Protein AF-A0A8E2ILP9-F1 (afdb_monomer)

Organism: NCBI:txid1487726

Secondary structure (DSSP, 8-state):
--------PPPGGGGS--TTT-PPTTSPPGGGGSS-TTTHHHHHHHHHHHSPPPP-PPPPPPEEEEETTT--EEEE-TT----TT-TT-B-SSTTT-TT--SSEEEEE-TTTSSEEEEEEEPPTTSPPHHHHHHHHHTTPPP-SSS---HHHHHHHHHTTS---TTEE----HHHHHHHHHTT-SEEE-TTS-EEEPPPGGGTT------SSPPPPPPPPS-EEEETTTTEEEE-EE-HHHHHHHHHHHHHHHHHHHHHHHHHHHT-GGGS-HHHHHHHHHHHHHHHHHHHHHHHHH-TTTTTTSPPSPGGGS--PPPP---

Sequence (322 aa):
MGDAMTTVEPHPALSYPCPFCGAEPSQPCRAHRGRGRELDWPHSRRIQVASPPTPPGPSKPPIRALCCECGNLRTVSANHFFRHDDKNRAQGGFAEDTRGWRSTGTLLCRNCGRPARHALLQAAGDRDYEEAYQQYALGSDWPYKWAPDRDRLRQLYFKQFPRNPNLTHWYLQSEAVKARAAGRPTMVAICGDSMATPPDHLDGKARSAEAGLVKPKTMRENEYEDAATGLSWVDMDCVNCLKVVNERRLQRARDDLDALIRWYSVRVELLAAVEVDELRNFLAKASDRTWRRWQKGHPQQALREISPPASLRRVRRPAVGH

Solvent-accessible surface area (backbone atoms only — not comparable to full-atom values): 19745 Å² total; per-residue (Å²): 141,85,83,83,87,77,86,69,76,78,59,75,52,33,74,44,65,37,95,86,81,67,29,47,53,74,45,73,58,81,69,80,78,67,78,66,82,81,64,48,60,73,56,54,46,50,47,55,71,68,39,75,79,74,71,83,65,82,75,67,70,64,30,39,32,34,30,74,84,79,64,52,74,46,76,46,60,56,83,66,74,68,57,91,86,41,90,52,47,26,56,59,32,66,88,80,24,72,83,34,55,44,37,20,16,74,40,76,34,83,88,76,73,40,77,37,51,24,34,50,44,74,64,94,85,62,79,49,68,27,58,48,52,52,41,30,25,36,40,43,77,65,95,58,96,77,72,73,68,50,68,64,45,29,55,46,56,56,73,74,49,92,72,70,86,58,46,48,73,43,64,56,67,72,56,44,54,50,28,54,77,68,70,37,70,53,40,68,28,52,28,56,49,81,40,72,49,72,60,79,85,68,67,80,68,68,78,68,87,62,90,69,74,75,74,77,63,83,62,55,90,59,71,43,73,39,87,91,76,77,45,75,37,56,50,33,56,30,64,50,26,48,49,39,52,34,52,51,51,53,48,49,56,49,52,56,48,50,52,51,51,54,55,45,72,78,42,59,86,75,51,52,75,68,56,48,52,51,51,52,53,51,50,38,54,50,49,52,56,48,49,56,55,48,36,74,76,33,62,80,58,49,78,77,53,83,72,79,68,72,87,61,75,74,79,76,78,76,79,83,78,131

Structure (mmCIF, N/CA/C/O backbone):
data_AF-A0A8E2ILP9-F1
#
_entry.id   AF-A0A8E2ILP9-F1
#
loop_
_atom_site.group_PDB
_atom_site.id
_atom_site.type_symbol
_atom_site.label_atom_id
_atom_site.label_alt_id
_atom_site.label_comp_id
_atom_site.label_asym_id
_atom_site.label_entity_id
_atom_site.label_seq_id
_atom_site.pdbx_PDB_ins_code
_atom_site.Cartn_x
_atom_site.Cartn_y
_atom_site.Cartn_z
_atom_site.occupancy
_atom_site.B_iso_or_equiv
_atom_site.auth_seq_id
_atom_site.auth_comp_id
_atom_site.auth_asym_id
_atom_site.auth_atom_id
_atom_site.pdbx_PDB_model_num
ATOM 1 N N . MET A 1 1 ? -21.100 -39.500 -38.304 1.00 37.69 1 MET A N 1
ATOM 2 C CA . MET A 1 1 ? -21.175 -40.641 -37.371 1.00 37.69 1 MET A CA 1
ATOM 3 C C . MET A 1 1 ? -20.052 -40.446 -36.380 1.00 37.69 1 MET A C 1
ATOM 5 O O . MET A 1 1 ? -18.903 -40.437 -36.793 1.00 37.69 1 MET A O 1
ATOM 9 N N . GLY A 1 2 ? -20.406 -40.066 -35.156 1.00 39.84 2 GLY A N 1
ATOM 10 C CA . GLY A 1 2 ? -19.452 -39.731 -34.108 1.00 39.84 2 GLY A CA 1
ATOM 11 C C . GLY A 1 2 ? -19.335 -40.883 -33.127 1.00 39.84 2 GLY A C 1
ATOM 12 O O . GLY A 1 2 ? -20.359 -41.393 -32.690 1.00 39.84 2 GLY A O 1
ATOM 13 N N . ASP A 1 3 ? -18.102 -41.220 -32.768 1.00 37.78 3 ASP A N 1
ATOM 14 C CA . ASP A 1 3 ? -17.787 -42.074 -31.631 1.00 37.78 3 ASP A CA 1
ATOM 15 C C . ASP A 1 3 ? -16.972 -41.251 -30.633 1.00 37.78 3 ASP A C 1
ATOM 17 O O . ASP A 1 3 ? -15.782 -41.000 -30.813 1.00 37.78 3 ASP A O 1
ATOM 21 N N . ALA A 1 4 ? -17.644 -40.794 -29.577 1.00 37.19 4 ALA A N 1
ATOM 22 C CA . ALA A 1 4 ? -16.998 -40.298 -28.373 1.00 37.19 4 ALA A CA 1
ATOM 23 C C . ALA A 1 4 ? -16.892 -41.469 -27.388 1.00 37.19 4 ALA A C 1
ATOM 25 O O . ALA A 1 4 ? -17.824 -41.760 -26.640 1.00 37.19 4 ALA A O 1
ATOM 26 N N . MET A 1 5 ? -15.748 -42.154 -27.398 1.00 35.75 5 MET A N 1
ATOM 27 C CA . MET A 1 5 ? -15.349 -43.045 -26.312 1.00 35.75 5 MET A CA 1
ATOM 28 C C . MET A 1 5 ? -15.050 -42.205 -25.066 1.00 35.75 5 MET A C 1
ATOM 30 O O . MET A 1 5 ? -14.005 -41.567 -24.971 1.00 35.75 5 MET A O 1
ATOM 34 N N . THR A 1 6 ? -15.946 -42.233 -24.083 1.00 37.91 6 THR A N 1
ATOM 35 C CA . THR A 1 6 ? -15.613 -41.883 -22.698 1.00 37.91 6 THR A CA 1
ATOM 36 C C . THR A 1 6 ? -15.694 -43.144 -21.848 1.00 37.91 6 THR A C 1
ATOM 38 O O . THR A 1 6 ? -16.703 -43.400 -21.194 1.00 37.91 6 THR A O 1
ATOM 41 N N . THR A 1 7 ? -14.642 -43.958 -21.846 1.00 41.72 7 THR A N 1
ATOM 42 C CA . THR A 1 7 ? -14.436 -44.951 -20.786 1.00 41.72 7 THR A CA 1
ATOM 43 C C . THR A 1 7 ? -13.859 -44.228 -19.577 1.00 41.72 7 THR A C 1
ATOM 45 O O . THR A 1 7 ? -12.652 -44.210 -19.353 1.00 41.72 7 THR A O 1
ATOM 48 N N . VAL A 1 8 ? -14.734 -43.564 -18.822 1.00 53.69 8 VAL A N 1
ATOM 49 C CA . VAL A 1 8 ? -14.411 -43.149 -17.458 1.00 53.69 8 VAL A CA 1
ATOM 50 C C . VAL A 1 8 ? -14.428 -44.428 -16.636 1.00 53.69 8 VAL A C 1
ATOM 52 O O . VAL A 1 8 ? -15.479 -45.060 -16.521 1.00 53.69 8 VAL A O 1
ATOM 55 N N . GLU A 1 9 ? -13.269 -44.844 -16.129 1.00 52.84 9 GLU A N 1
ATOM 56 C CA . GLU A 1 9 ? -13.198 -45.952 -15.179 1.00 52.84 9 GLU A CA 1
ATOM 57 C C . GLU A 1 9 ? -14.263 -45.748 -14.090 1.00 52.84 9 GLU A C 1
ATOM 59 O O . GLU A 1 9 ? -14.386 -44.640 -13.547 1.00 52.84 9 GLU A O 1
ATOM 64 N N . PRO A 1 10 ? -15.089 -46.768 -13.795 1.00 59.62 10 PRO A N 1
ATOM 65 C CA . PRO A 1 10 ? -16.138 -46.629 -12.803 1.00 59.62 10 PRO A CA 1
ATOM 66 C C . PRO A 1 10 ? -15.502 -46.253 -11.466 1.00 59.62 10 PRO A C 1
ATOM 68 O O . PRO A 1 10 ? -14.615 -46.940 -10.964 1.00 59.62 10 PRO A O 1
ATOM 71 N N . HIS A 1 11 ? -15.953 -45.132 -10.901 1.00 57.28 11 HIS A N 1
ATOM 72 C CA . HIS A 1 11 ? -15.428 -44.606 -9.646 1.00 57.28 11 HIS A CA 1
ATOM 73 C C . HIS A 1 11 ? -15.445 -45.715 -8.570 1.00 57.28 11 HIS A C 1
ATOM 75 O O . HIS A 1 11 ? -16.493 -46.345 -8.413 1.00 57.28 11 HIS A O 1
ATOM 81 N N . PRO A 1 12 ? -14.374 -45.932 -7.777 1.00 62.34 12 PRO A N 1
ATOM 82 C CA . PRO A 1 12 ? -14.259 -47.056 -6.828 1.00 62.34 12 PRO A CA 1
ATOM 83 C C . PRO A 1 12 ? -15.438 -47.189 -5.854 1.00 62.34 12 PRO A C 1
ATOM 85 O O . PRO A 1 12 ? -15.791 -48.272 -5.394 1.00 62.34 12 PRO A O 1
ATOM 88 N N . ALA A 1 13 ? -16.101 -46.069 -5.566 1.00 56.50 13 ALA A N 1
ATOM 89 C CA . ALA A 1 13 ? -17.321 -46.036 -4.769 1.00 56.50 13 ALA A CA 1
ATOM 90 C C . ALA A 1 13 ? -18.478 -46.867 -5.357 1.00 56.50 13 ALA A C 1
ATOM 92 O O . ALA A 1 13 ? -19.359 -47.259 -4.597 1.00 56.50 13 ALA A O 1
ATOM 93 N N . LEU A 1 14 ? -18.508 -47.159 -6.661 1.00 66.00 14 LEU A N 1
ATOM 94 C CA . LEU A 1 14 ? -19.517 -48.005 -7.308 1.00 66.00 14 LEU A CA 1
ATOM 95 C C . LEU A 1 14 ? -19.323 -49.502 -7.026 1.00 66.00 14 LEU A C 1
ATOM 97 O O . LEU A 1 14 ? -20.236 -50.268 -7.295 1.00 66.00 14 LEU A O 1
ATOM 101 N N . SER A 1 15 ? -18.216 -49.925 -6.417 1.00 70.12 15 SER A N 1
ATOM 102 C CA . SER A 1 15 ? -17.918 -51.344 -6.163 1.00 70.12 15 SER A CA 1
ATOM 103 C C . SER A 1 15 ? -18.660 -51.965 -4.965 1.00 70.12 15 SER A C 1
ATOM 105 O O . SER A 1 15 ? -18.520 -53.158 -4.720 1.00 70.12 15 SER A O 1
ATOM 107 N N . TYR A 1 16 ? -19.458 -51.189 -4.222 1.00 68.06 16 TYR A N 1
ATOM 108 C CA . TYR A 1 16 ? -20.169 -51.630 -3.007 1.00 68.06 16 TYR A CA 1
ATOM 109 C C . TYR A 1 16 ? -21.681 -51.344 -3.094 1.00 68.06 16 TYR A C 1
ATOM 111 O O . TYR A 1 16 ? -22.073 -50.462 -3.847 1.00 68.06 16 TYR A O 1
ATOM 119 N N . PRO A 1 17 ? -22.570 -52.018 -2.350 1.00 73.75 17 PRO A N 1
ATOM 120 C CA . PRO A 1 17 ? -23.979 -51.619 -2.274 1.00 73.75 17 PRO A CA 1
ATOM 121 C C . PRO A 1 17 ? -24.160 -50.285 -1.518 1.00 73.75 17 PRO A C 1
ATOM 123 O O . PRO A 1 17 ? -23.345 -49.901 -0.677 1.00 73.75 17 PRO A O 1
ATOM 126 N N . CYS A 1 18 ? -25.215 -49.518 -1.822 1.00 71.00 18 CYS A N 1
ATOM 127 C CA . CYS A 1 18 ? -25.547 -48.283 -1.103 1.00 71.00 18 CYS A CA 1
ATOM 128 C C . CYS A 1 18 ? -26.361 -48.619 0.150 1.00 71.00 18 CYS A C 1
ATOM 130 O O . CYS A 1 18 ? -27.509 -49.034 0.002 1.00 71.00 18 CYS A O 1
ATOM 132 N N . PRO A 1 19 ? -25.861 -48.347 1.367 1.00 67.19 19 PRO A N 1
ATOM 133 C CA . PRO A 1 19 ? -26.621 -48.629 2.584 1.00 67.19 19 PRO A CA 1
ATOM 134 C C . PRO A 1 19 ? -27.836 -47.702 2.769 1.00 67.19 19 PRO A C 1
ATOM 136 O O . PRO A 1 19 ? -28.659 -47.954 3.639 1.00 67.19 19 PRO A O 1
ATOM 139 N N . PHE A 1 20 ? -27.955 -46.630 1.972 1.00 68.81 20 PHE A N 1
ATOM 140 C CA . PHE A 1 20 ? -29.022 -45.632 2.108 1.00 68.81 20 PHE A CA 1
ATOM 141 C C . PHE A 1 20 ? -30.165 -45.812 1.107 1.00 68.81 20 PHE A C 1
ATOM 143 O O . PHE A 1 20 ? -31.324 -45.698 1.485 1.00 68.81 20 PHE A O 1
ATOM 150 N N . CYS A 1 21 ? -29.863 -46.082 -0.166 1.00 71.81 21 CYS A N 1
ATOM 151 C CA . CYS A 1 21 ? -30.890 -46.238 -1.205 1.00 71.81 21 CYS A CA 1
ATOM 152 C C . CYS A 1 21 ? -31.012 -47.665 -1.757 1.00 71.81 21 CYS A C 1
ATOM 154 O O . CYS A 1 21 ? -31.816 -47.890 -2.659 1.00 71.81 21 CYS A O 1
ATOM 156 N N . GLY A 1 22 ? -30.193 -48.607 -1.274 1.00 72.06 22 GLY A N 1
ATOM 157 C CA . GLY A 1 22 ? -30.194 -49.994 -1.741 1.00 72.06 22 GLY A CA 1
ATOM 158 C C . GLY A 1 22 ? -29.658 -50.197 -3.162 1.00 72.06 22 GLY A C 1
ATOM 159 O O . GLY A 1 22 ? -29.866 -51.258 -3.732 1.00 72.06 22 GLY A O 1
ATOM 160 N N . ALA A 1 23 ? -28.998 -49.201 -3.770 1.00 79.19 23 ALA A N 1
ATOM 161 C CA . ALA A 1 23 ? -28.388 -49.370 -5.091 1.00 79.19 23 ALA A CA 1
ATOM 162 C C . ALA A 1 23 ? -27.249 -50.401 -5.043 1.00 79.19 23 ALA A C 1
ATOM 164 O O . ALA A 1 23 ? -26.317 -50.247 -4.248 1.00 79.19 23 ALA A O 1
ATOM 165 N N . GLU A 1 24 ? -27.320 -51.404 -5.914 1.00 78.12 24 GLU A N 1
ATOM 166 C CA . GLU A 1 24 ? -26.333 -52.481 -6.027 1.00 78.12 24 GLU A CA 1
ATOM 167 C C . GLU A 1 24 ? -24.959 -51.973 -6.508 1.00 78.12 24 GLU A C 1
ATOM 169 O O . GLU A 1 24 ? -24.860 -50.871 -7.068 1.00 78.12 24 GLU A O 1
ATOM 174 N N . PRO A 1 25 ? -23.875 -52.753 -6.324 1.00 77.62 25 PRO A N 1
ATOM 175 C CA . PRO A 1 25 ? -22.606 -52.489 -6.990 1.00 77.62 25 PRO A CA 1
ATOM 176 C C . PRO A 1 25 ? -22.818 -52.252 -8.491 1.00 77.62 25 PRO A C 1
ATOM 178 O O . PRO A 1 25 ? -23.661 -52.891 -9.114 1.00 77.62 25 PRO A O 1
ATOM 181 N N . SER A 1 26 ? -22.066 -51.320 -9.075 1.00 74.81 26 SER A N 1
ATOM 182 C CA . SER A 1 26 ? -22.179 -50.798 -10.448 1.00 74.81 26 SER A CA 1
ATOM 183 C C . SER A 1 26 ? -23.442 -49.991 -10.783 1.00 74.81 26 SER A C 1
ATOM 185 O O . SER A 1 26 ? -23.465 -49.325 -11.819 1.00 74.81 26 SER A O 1
ATOM 187 N N . GLN A 1 27 ? -24.457 -49.945 -9.909 1.00 71.56 27 GLN A N 1
ATOM 188 C CA . GLN A 1 27 ? -25.616 -49.079 -10.126 1.00 71.56 27 GLN A CA 1
ATOM 189 C C . GLN A 1 27 ? -25.350 -47.648 -9.635 1.00 71.56 27 GLN A C 1
ATOM 191 O O . GLN A 1 27 ? -24.905 -47.448 -8.498 1.00 71.56 27 GLN A O 1
ATOM 196 N N . PRO A 1 28 ? -25.656 -46.619 -10.449 1.00 65.12 28 PRO A N 1
ATOM 197 C CA . PRO A 1 28 ? -25.628 -45.247 -9.975 1.00 65.12 28 PRO A CA 1
ATOM 198 C C . PRO A 1 28 ? -26.681 -45.067 -8.881 1.00 65.12 28 PRO A C 1
ATOM 200 O O . PRO A 1 28 ? -27.798 -45.584 -8.964 1.00 65.12 28 PRO A O 1
ATOM 203 N N . CYS A 1 29 ? -26.332 -44.305 -7.847 1.00 66.88 29 CYS A N 1
ATOM 204 C CA . CYS A 1 29 ? -27.267 -44.011 -6.774 1.00 66.88 29 CYS A CA 1
ATOM 205 C C . CYS A 1 29 ? -28.520 -43.315 -7.334 1.00 66.88 29 CYS A C 1
ATOM 207 O O . CYS A 1 29 ? -28.411 -42.306 -8.037 1.00 66.88 29 CYS A O 1
ATOM 209 N N . ARG A 1 30 ? -29.714 -43.811 -6.980 1.00 62.34 30 ARG A N 1
ATOM 210 C CA . ARG A 1 30 ? -30.998 -43.245 -7.438 1.00 62.34 30 ARG A CA 1
ATOM 211 C C . ARG A 1 30 ? -31.203 -41.782 -7.013 1.00 62.34 30 ARG A C 1
ATOM 213 O O . ARG A 1 30 ? -31.983 -41.080 -7.645 1.00 62.34 30 ARG A O 1
ATOM 220 N N . ALA A 1 31 ? -30.470 -41.302 -6.005 1.00 58.47 31 ALA A N 1
ATOM 221 C CA . ALA A 1 31 ? -30.502 -39.909 -5.553 1.00 58.47 31 ALA A CA 1
ATOM 222 C C . ALA A 1 31 ? -29.660 -38.940 -6.413 1.00 58.47 31 ALA A C 1
ATOM 224 O O . ALA A 1 31 ? -29.824 -37.730 -6.300 1.00 58.47 31 ALA A O 1
ATOM 225 N N . HIS A 1 32 ? -28.795 -39.434 -7.310 1.00 52.38 32 HIS A N 1
ATOM 226 C CA . HIS A 1 32 ? -27.910 -38.582 -8.124 1.00 52.38 32 HIS A CA 1
ATOM 227 C C . HIS A 1 32 ? -28.676 -37.740 -9.170 1.00 52.38 32 HIS A C 1
ATOM 229 O O . HIS A 1 32 ? -28.130 -36.808 -9.760 1.00 52.38 32 HIS A O 1
ATOM 235 N N . ARG A 1 33 ? -29.952 -38.051 -9.436 1.00 50.84 33 ARG A N 1
ATOM 236 C CA . ARG A 1 33 ? -30.789 -37.321 -10.402 1.00 50.84 33 ARG A CA 1
ATOM 237 C C . ARG A 1 33 ? -32.084 -36.818 -9.770 1.00 50.84 33 ARG A C 1
ATOM 239 O O . ARG A 1 33 ? -33.170 -37.121 -10.247 1.00 50.84 33 ARG A O 1
ATOM 246 N N . GLY A 1 34 ? -31.977 -36.019 -8.712 1.00 51.50 34 GLY A N 1
ATOM 247 C CA . GLY A 1 34 ? -33.099 -35.179 -8.305 1.00 51.50 34 GLY A CA 1
ATOM 248 C C . GLY A 1 34 ? -33.078 -34.730 -6.852 1.00 51.50 34 GLY A C 1
ATOM 249 O O . GLY A 1 34 ? -33.303 -35.536 -5.961 1.00 51.50 34 GLY A O 1
ATOM 250 N N . ARG A 1 35 ? -33.000 -33.402 -6.685 1.00 48.31 35 ARG A N 1
ATOM 251 C CA . ARG A 1 35 ? -33.363 -32.596 -5.501 1.00 48.31 35 ARG A CA 1
ATOM 252 C C . ARG A 1 35 ? -32.291 -32.452 -4.401 1.00 48.31 35 ARG A C 1
ATOM 254 O O . ARG A 1 35 ? -32.210 -33.252 -3.487 1.00 48.31 35 ARG A O 1
ATOM 261 N N . GLY A 1 36 ? -31.596 -31.308 -4.434 1.00 51.12 36 GLY A N 1
ATOM 262 C CA . GLY A 1 36 ? -31.076 -30.605 -3.249 1.00 51.12 36 GLY A CA 1
ATOM 263 C C . GLY A 1 36 ? -29.742 -31.087 -2.657 1.00 51.12 36 GLY A C 1
ATOM 264 O O . GLY A 1 36 ? -29.526 -32.274 -2.447 1.00 51.12 36 GLY A O 1
ATOM 265 N N . ARG A 1 37 ? -28.876 -30.126 -2.282 1.00 51.75 37 ARG A N 1
ATOM 266 C CA . ARG A 1 37 ? -27.580 -30.345 -1.591 1.00 51.75 37 ARG A CA 1
ATOM 267 C C . ARG A 1 37 ? -27.687 -31.144 -0.281 1.00 51.75 37 ARG A C 1
ATOM 269 O O . ARG A 1 37 ? -26.679 -31.643 0.209 1.00 51.75 37 ARG A O 1
ATOM 276 N N . GLU A 1 38 ? -28.879 -31.257 0.295 1.00 50.72 38 GLU A N 1
ATOM 277 C CA . GLU A 1 38 ? -29.128 -31.955 1.563 1.00 50.72 38 GLU A CA 1
ATOM 278 C C . GLU A 1 38 ? -29.097 -33.488 1.426 1.00 50.72 38 GLU A C 1
ATOM 280 O O . GLU A 1 38 ? -28.778 -34.178 2.393 1.00 50.72 38 GLU A O 1
ATOM 285 N N . LEU A 1 39 ? -29.326 -34.036 0.224 1.00 50.56 39 LEU A N 1
ATOM 286 C CA . LEU A 1 39 ? -29.262 -35.481 -0.044 1.00 50.56 39 LEU A CA 1
ATOM 287 C C . LEU A 1 39 ? -27.892 -35.951 -0.571 1.00 50.56 39 LEU A C 1
ATOM 289 O O . LEU A 1 39 ? -27.652 -37.156 -0.640 1.00 50.56 39 LEU A O 1
ATOM 293 N N . ASP A 1 40 ? -26.962 -35.042 -0.883 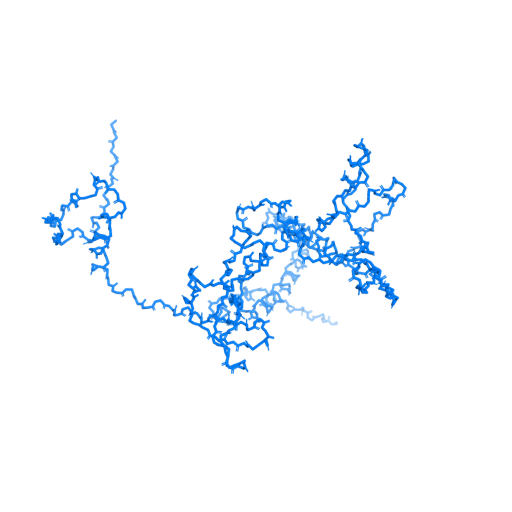1.00 54.88 40 ASP A N 1
ATOM 294 C CA . ASP A 1 40 ? -25.598 -35.387 -1.327 1.00 54.88 40 ASP A CA 1
ATOM 295 C C . ASP A 1 40 ? -24.701 -35.864 -0.170 1.00 54.88 40 ASP A C 1
ATOM 297 O O . ASP A 1 40 ? -23.777 -36.662 -0.360 1.00 54.88 40 ASP A O 1
ATOM 301 N N . TRP A 1 41 ? -24.978 -35.418 1.057 1.00 54.22 41 TRP A N 1
ATOM 302 C CA . TRP A 1 41 ? -24.127 -35.652 2.230 1.00 54.22 41 TRP A CA 1
ATOM 303 C C . TRP A 1 41 ? -23.984 -37.138 2.625 1.00 54.22 41 TRP A C 1
ATOM 305 O O . TRP A 1 41 ? -22.855 -37.588 2.855 1.00 54.22 41 TRP A O 1
ATOM 315 N N . PRO A 1 42 ? -25.063 -37.948 2.645 1.00 52.91 42 PRO A N 1
ATOM 316 C CA . PRO A 1 42 ? -24.968 -39.390 2.895 1.00 52.91 42 PRO A CA 1
ATOM 317 C C . PRO A 1 42 ? -24.235 -40.156 1.779 1.00 52.91 42 PRO A C 1
ATOM 319 O O . PRO A 1 42 ? -23.579 -41.163 2.043 1.00 52.91 42 PRO A O 1
ATOM 322 N N . HIS A 1 43 ? -24.291 -39.667 0.536 1.00 55.78 43 HIS A N 1
ATOM 323 C CA . HIS A 1 43 ? -23.694 -40.324 -0.634 1.00 55.78 43 HIS A CA 1
ATOM 324 C C . HIS A 1 43 ? -22.206 -39.998 -0.805 1.00 55.78 43 HIS A C 1
ATOM 326 O O . HIS A 1 43 ? -21.413 -40.875 -1.150 1.00 55.78 43 HIS A O 1
ATOM 332 N N . SER A 1 44 ? -21.806 -38.781 -0.438 1.00 56.88 44 SER A N 1
ATOM 333 C CA . SER A 1 44 ? -20.405 -38.350 -0.340 1.00 56.88 44 SER A CA 1
ATOM 334 C C . SER A 1 44 ? -19.607 -39.210 0.653 1.00 56.88 44 SER A C 1
ATOM 336 O O . SER A 1 44 ? -18.420 -39.470 0.455 1.00 56.88 44 SER A O 1
ATOM 338 N N . ARG A 1 45 ? -20.264 -39.736 1.700 1.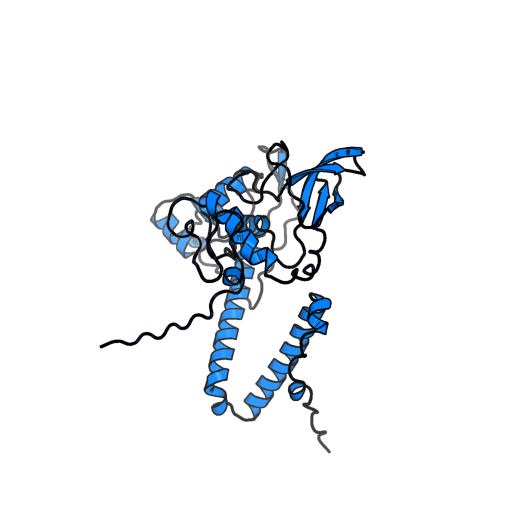00 56.78 45 ARG A N 1
ATOM 339 C CA . ARG A 1 45 ? -19.634 -40.650 2.669 1.00 56.78 45 ARG A CA 1
ATOM 340 C C . ARG A 1 45 ? -19.250 -42.006 2.078 1.00 56.78 45 ARG A C 1
ATO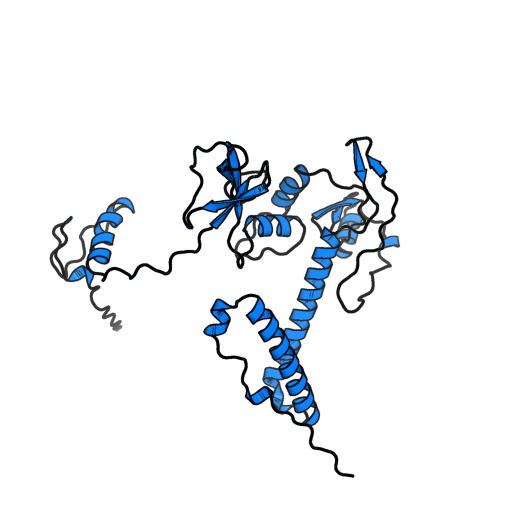M 342 O O . ARG A 1 45 ? -18.249 -42.566 2.507 1.00 56.78 45 ARG A O 1
ATOM 349 N N . ARG A 1 46 ? -19.966 -42.523 1.071 1.00 59.69 46 ARG A N 1
ATOM 350 C CA . ARG A 1 46 ? -19.596 -43.783 0.392 1.00 59.69 46 ARG A CA 1
ATOM 351 C C . ARG A 1 46 ? -18.265 -43.651 -0.359 1.00 59.69 46 ARG A C 1
ATOM 353 O O . ARG A 1 46 ? -17.494 -44.602 -0.411 1.00 59.69 46 ARG A O 1
ATOM 360 N N . ILE A 1 47 ? -17.966 -42.452 -0.862 1.00 57.44 47 ILE A N 1
ATOM 361 C CA . ILE A 1 47 ? -16.668 -42.107 -1.458 1.00 57.44 47 ILE A CA 1
ATOM 362 C C . ILE A 1 47 ? -15.576 -42.014 -0.379 1.00 57.44 47 ILE A C 1
ATOM 364 O O . ILE A 1 47 ? -14.479 -42.529 -0.579 1.00 57.44 47 ILE A O 1
ATOM 368 N N . GLN A 1 48 ? -15.879 -41.426 0.784 1.00 59.31 48 GLN A N 1
ATOM 369 C CA . GLN A 1 48 ? -14.922 -41.323 1.895 1.00 59.31 48 GLN A CA 1
ATOM 370 C C . GLN A 1 48 ? -14.580 -42.671 2.545 1.00 59.31 48 GLN A C 1
ATOM 372 O O . GLN A 1 48 ? -13.434 -42.859 2.928 1.00 59.31 48 GLN A O 1
ATOM 377 N N . VAL A 1 49 ? -15.530 -43.608 2.651 1.00 58.47 49 VAL A N 1
ATOM 378 C CA . VAL A 1 49 ? -15.289 -44.949 3.224 1.00 58.47 49 VAL A CA 1
ATOM 379 C C . VAL A 1 49 ? -14.434 -45.823 2.299 1.00 58.47 49 VAL A C 1
ATOM 381 O O . VAL A 1 49 ? -13.626 -46.608 2.782 1.00 58.47 49 VAL A O 1
ATOM 384 N N . ALA A 1 50 ? -14.582 -45.678 0.978 1.00 57.00 50 ALA A N 1
ATOM 385 C CA . ALA A 1 50 ? -13.759 -46.392 -0.004 1.00 57.00 50 ALA A CA 1
ATOM 386 C C . ALA A 1 50 ? -12.383 -45.739 -0.237 1.00 57.00 50 ALA A C 1
ATOM 388 O O . ALA A 1 50 ? -11.517 -46.335 -0.875 1.00 57.00 50 ALA A O 1
ATOM 389 N N . SER A 1 51 ? -12.177 -44.516 0.256 1.00 54.50 51 SER A N 1
ATOM 390 C CA . SER A 1 51 ? -10.876 -43.854 0.204 1.00 54.50 51 SER A CA 1
ATOM 391 C C . SER A 1 51 ? -10.041 -44.311 1.404 1.00 54.50 51 SER A C 1
ATOM 393 O O . SER A 1 51 ? -10.549 -44.270 2.527 1.00 54.50 51 SER A O 1
ATOM 395 N N . PRO A 1 52 ? -8.771 -44.727 1.228 1.00 54.84 52 PRO A N 1
ATOM 396 C CA . PRO A 1 52 ? -7.888 -44.938 2.371 1.00 54.84 52 PRO A CA 1
ATOM 397 C C . PRO A 1 52 ? -7.865 -43.655 3.215 1.00 54.84 52 PRO A C 1
ATOM 399 O O . PRO A 1 52 ? -7.918 -42.565 2.632 1.00 54.84 52 PRO A O 1
ATOM 402 N N . PRO A 1 53 ? -7.819 -43.747 4.559 1.00 61.66 53 PRO A N 1
ATOM 403 C CA . PRO A 1 53 ? -7.795 -42.565 5.406 1.00 61.66 53 PRO A CA 1
ATOM 404 C C . PRO A 1 53 ? -6.652 -41.679 4.933 1.00 61.66 53 PRO A C 1
ATOM 406 O O . PRO A 1 53 ? -5.491 -42.094 4.958 1.00 61.66 53 PRO A O 1
ATOM 409 N N . THR A 1 54 ? -6.988 -40.482 4.449 1.00 55.78 54 THR A N 1
ATOM 410 C CA . THR A 1 54 ? -5.976 -39.505 4.073 1.00 55.78 54 THR A CA 1
ATOM 411 C C . THR A 1 54 ? -5.072 -39.356 5.291 1.00 55.78 54 THR A C 1
ATOM 413 O O . THR A 1 54 ? -5.597 -39.056 6.373 1.00 55.78 54 THR A O 1
ATOM 416 N N . PRO A 1 55 ? -3.753 -39.608 5.176 1.00 56.72 55 PRO A N 1
ATOM 417 C CA . PRO A 1 55 ? -2.854 -39.375 6.293 1.00 56.72 55 PRO A CA 1
ATOM 418 C C . PRO A 1 55 ? -3.115 -37.952 6.786 1.00 56.72 55 PRO A C 1
ATOM 420 O O . PRO A 1 55 ? -3.346 -37.073 5.943 1.00 56.72 55 PRO A O 1
ATOM 423 N N . PRO A 1 56 ? -3.167 -37.718 8.111 1.00 57.09 56 PRO A N 1
ATOM 424 C CA . PRO A 1 56 ? -3.443 -36.394 8.635 1.00 57.09 56 PRO A CA 1
ATOM 425 C C . PRO A 1 56 ? -2.489 -35.434 7.939 1.00 57.09 56 PRO A C 1
ATOM 427 O O . PRO A 1 56 ? -1.268 -35.567 8.047 1.00 57.09 56 PRO A O 1
ATOM 430 N N . GLY A 1 57 ? -3.059 -34.528 7.139 1.00 58.78 57 GLY A N 1
ATOM 431 C CA . GLY A 1 57 ? -2.275 -33.506 6.469 1.00 58.78 57 GLY A CA 1
ATOM 432 C C . GLY A 1 57 ? -1.433 -32.778 7.518 1.00 58.78 57 GLY A C 1
ATOM 433 O O . GLY A 1 57 ? -1.826 -32.754 8.691 1.00 58.78 57 GLY A O 1
ATOM 434 N N . PRO A 1 58 ? -0.279 -32.205 7.136 1.00 63.09 58 PRO A N 1
ATOM 435 C CA . PRO A 1 58 ? 0.566 -31.483 8.079 1.00 63.09 58 PRO A CA 1
ATOM 436 C C . PRO A 1 58 ? -0.307 -30.527 8.895 1.00 63.09 58 PRO A C 1
ATOM 438 O O . PRO A 1 58 ? -1.073 -29.741 8.327 1.00 63.09 58 PRO A O 1
ATOM 441 N N . SER A 1 59 ? -0.265 -30.664 10.224 1.00 66.94 59 SER A N 1
ATOM 442 C CA . SER A 1 59 ? -1.095 -29.856 11.109 1.00 66.94 59 SER A CA 1
ATOM 443 C C . SER A 1 59 ? -0.814 -28.388 10.810 1.00 66.94 59 SER A C 1
ATOM 445 O O . SER A 1 59 ? 0.336 -27.944 10.802 1.00 66.94 59 SER A O 1
ATOM 447 N N . LYS A 1 60 ? -1.869 -27.632 10.486 1.00 73.06 60 LYS A N 1
ATOM 448 C CA . LYS A 1 60 ? -1.721 -26.199 10.231 1.00 73.06 60 LYS A CA 1
ATOM 449 C C . LYS A 1 60 ? -1.058 -25.559 11.458 1.00 73.06 60 LYS A C 1
ATOM 451 O O . LYS A 1 60 ? -1.431 -25.908 12.585 1.00 73.06 60 LYS A O 1
ATOM 456 N N . PRO A 1 61 ? -0.090 -24.647 11.268 1.00 79.06 61 PRO A N 1
ATOM 457 C CA . PRO A 1 61 ? 0.571 -24.001 12.388 1.00 79.06 61 PRO A CA 1
ATOM 458 C C . PRO A 1 61 ? -0.463 -23.236 13.225 1.00 79.06 61 PRO A C 1
ATOM 460 O O . PRO A 1 61 ? -1.411 -22.670 12.671 1.00 79.06 61 PRO A O 1
ATOM 463 N N . PRO A 1 62 ? -0.317 -23.230 14.557 1.00 84.81 62 PRO A N 1
ATOM 464 C CA . PRO A 1 62 ? -1.260 -22.547 15.423 1.00 84.81 62 PRO A CA 1
ATOM 465 C C . PRO A 1 62 ? -1.184 -21.030 15.179 1.00 84.81 62 PRO A C 1
ATOM 467 O O . PRO A 1 62 ? -0.108 -20.481 14.931 1.00 84.81 62 PRO A O 1
ATOM 470 N N . ILE A 1 63 ? -2.330 -20.349 15.224 1.00 87.31 63 ILE A N 1
ATOM 471 C CA . ILE A 1 63 ? -2.410 -18.911 14.932 1.00 87.31 63 ILE A CA 1
ATOM 472 C C . ILE A 1 63 ? -2.184 -18.088 16.200 1.00 87.31 63 ILE A C 1
ATOM 474 O O . ILE A 1 63 ? -2.433 -18.539 17.322 1.00 87.31 63 ILE A O 1
ATOM 478 N N . ARG A 1 64 ? -1.705 -16.858 16.030 1.00 90.25 64 ARG A N 1
ATOM 479 C CA . ARG A 1 64 ? -1.430 -15.943 17.141 1.00 90.25 64 ARG A CA 1
ATOM 480 C C . ARG A 1 64 ? -2.643 -15.053 17.395 1.00 90.25 64 ARG A C 1
ATOM 482 O O . ARG A 1 64 ? -3.346 -14.680 16.466 1.00 90.25 64 ARG A O 1
ATOM 489 N N . ALA A 1 65 ? -2.875 -14.693 18.649 1.00 91.62 65 ALA A N 1
ATOM 490 C CA . ALA A 1 65 ? -3.910 -13.758 19.061 1.00 91.62 65 ALA A CA 1
ATOM 491 C C . ALA A 1 65 ? -3.310 -12.715 20.008 1.00 91.62 65 ALA A C 1
ATOM 493 O O . ALA A 1 65 ? -2.621 -13.067 20.968 1.00 91.62 65 ALA A O 1
ATOM 494 N N . LEU A 1 66 ? -3.567 -11.440 19.736 1.00 93.19 66 LEU A N 1
ATOM 495 C CA . LEU A 1 66 ? -3.070 -10.306 20.510 1.00 93.19 66 LEU A CA 1
ATOM 496 C C . LEU A 1 66 ? -4.207 -9.708 21.335 1.00 93.19 66 LEU A C 1
ATOM 498 O O . LEU A 1 66 ? -5.222 -9.325 20.762 1.00 93.19 66 LEU A O 1
ATOM 502 N N . CYS A 1 67 ? -4.042 -9.601 22.653 1.00 94.19 67 CYS A N 1
ATOM 503 C CA . CYS A 1 67 ? -4.982 -8.875 23.506 1.00 94.19 67 CYS A CA 1
ATOM 504 C C . CYS A 1 67 ? -4.988 -7.387 23.126 1.00 94.19 67 CYS A C 1
ATOM 506 O O . CYS A 1 67 ? -3.947 -6.733 23.181 1.00 94.19 67 CYS A O 1
ATOM 508 N N . CYS A 1 68 ? -6.154 -6.846 22.778 1.00 91.88 68 CYS A N 1
ATOM 509 C CA . CYS A 1 68 ? -6.316 -5.449 22.372 1.00 91.88 68 CYS A CA 1
ATOM 510 C C . CYS A 1 68 ? -6.207 -4.463 23.543 1.00 91.88 68 CYS A C 1
ATOM 512 O O . CYS A 1 68 ? -6.088 -3.268 23.309 1.00 91.88 68 CYS A O 1
ATOM 514 N N . GLU A 1 69 ? -6.264 -4.947 24.784 1.00 93.75 69 GLU A N 1
ATOM 515 C CA . GLU A 1 69 ? -6.222 -4.095 25.975 1.00 93.75 69 GLU A CA 1
ATOM 516 C C . GLU A 1 69 ? -4.813 -3.988 26.567 1.00 93.75 69 GLU A C 1
ATOM 518 O O . GLU A 1 69 ? -4.375 -2.904 26.929 1.00 93.75 69 GLU A O 1
ATOM 523 N N . CYS A 1 70 ? -4.088 -5.107 26.666 1.00 94.56 70 CYS A N 1
ATOM 524 C CA . CYS A 1 70 ? -2.780 -5.147 27.331 1.00 94.56 70 CYS A CA 1
ATOM 525 C C . CYS A 1 70 ? -1.630 -5.595 26.419 1.00 94.56 70 CYS A C 1
ATOM 527 O O . CYS A 1 70 ? -0.524 -5.819 26.901 1.00 94.56 70 CYS A O 1
ATOM 529 N N . GLY A 1 71 ? -1.892 -5.854 25.134 1.00 94.00 71 GLY A N 1
ATOM 530 C CA . GLY A 1 71 ? -0.876 -6.307 24.179 1.00 94.00 71 GLY A CA 1
ATOM 531 C C . GLY A 1 71 ? -0.333 -7.720 24.422 1.00 94.00 71 GLY A C 1
ATOM 532 O O . GLY A 1 71 ? 0.576 -8.152 23.717 1.00 94.00 71 GLY A O 1
ATOM 533 N N . ASN A 1 72 ? -0.870 -8.474 25.390 1.00 95.62 72 ASN A N 1
ATOM 534 C CA . ASN A 1 72 ? -0.392 -9.826 25.659 1.00 95.62 72 ASN A CA 1
ATOM 535 C C . ASN A 1 72 ? -0.697 -10.744 24.473 1.00 95.62 72 ASN A C 1
ATOM 537 O O . ASN A 1 72 ? -1.841 -10.871 24.029 1.00 95.62 72 ASN A O 1
ATOM 541 N N . LEU A 1 73 ? 0.339 -11.418 23.998 1.00 94.06 73 LEU A N 1
ATOM 542 C CA . LEU A 1 73 ? 0.261 -12.338 22.883 1.00 94.06 73 LEU A CA 1
ATOM 543 C C . LEU A 1 73 ? 0.011 -13.761 23.388 1.00 94.06 73 LEU A C 1
ATOM 545 O O . LEU A 1 73 ? 0.644 -14.226 24.333 1.00 94.06 73 LEU A O 1
ATOM 549 N N . ARG A 1 74 ? -0.879 -14.486 22.718 1.00 92.19 74 ARG A N 1
ATOM 550 C CA . ARG A 1 74 ? -1.098 -15.915 22.944 1.00 92.19 74 ARG A CA 1
ATOM 551 C C . ARG A 1 74 ? -1.242 -16.663 21.629 1.00 92.19 74 ARG A C 1
ATOM 553 O O . ARG A 1 74 ? -1.411 -16.061 20.572 1.00 92.19 74 ARG A O 1
ATOM 560 N N . THR A 1 75 ? -1.239 -17.982 21.719 1.00 92.31 75 THR A N 1
ATOM 561 C CA . THR A 1 75 ? -1.479 -18.867 20.581 1.00 92.31 75 THR A CA 1
ATOM 562 C C . THR A 1 75 ? -2.826 -19.569 20.756 1.00 92.31 75 THR A C 1
ATOM 564 O O . THR A 1 75 ? -3.239 -19.873 21.882 1.00 92.31 75 THR A O 1
ATOM 567 N N . VAL A 1 76 ? -3.537 -19.788 19.654 1.00 90.56 76 VAL A N 1
ATOM 568 C CA . VAL A 1 76 ? -4.795 -20.546 19.594 1.00 90.56 76 VAL A CA 1
ATOM 569 C C . VAL A 1 76 ? -4.718 -21.595 18.480 1.00 90.56 76 VAL A C 1
ATOM 571 O O . VAL A 1 76 ? -3.760 -21.621 17.704 1.00 90.56 76 VAL A O 1
ATOM 574 N N . SER A 1 77 ? -5.688 -22.512 18.430 1.00 87.44 77 SER A N 1
ATOM 575 C CA . SER A 1 77 ? -5.693 -23.574 17.421 1.00 87.44 77 SER A CA 1
ATOM 576 C C . SER A 1 77 ? -5.742 -22.994 16.005 1.00 87.44 77 SER A C 1
ATOM 578 O O . SER A 1 77 ? -6.320 -21.937 15.769 1.00 87.44 77 SER A O 1
ATOM 580 N N . ALA A 1 78 ? -5.150 -23.696 15.041 1.00 81.88 78 ALA A N 1
ATOM 581 C CA . ALA A 1 78 ? -5.071 -23.218 13.660 1.00 81.88 78 ALA A CA 1
ATOM 582 C C . ALA A 1 78 ? -6.438 -23.047 12.971 1.00 81.88 78 ALA A C 1
ATOM 584 O O . ALA A 1 78 ? -6.563 -22.294 12.013 1.00 81.88 78 ALA A O 1
ATOM 585 N N . ASN A 1 79 ? -7.459 -23.743 13.476 1.00 81.00 79 ASN A N 1
ATOM 586 C CA . ASN A 1 79 ? -8.843 -23.648 13.013 1.00 81.00 79 ASN A CA 1
ATOM 587 C C . ASN A 1 79 ? -9.711 -22.841 13.991 1.00 81.00 79 ASN A C 1
ATOM 589 O O . ASN A 1 79 ? -10.925 -23.023 14.024 1.00 81.00 79 ASN A O 1
ATOM 593 N N . HIS A 1 80 ? -9.107 -22.021 14.852 1.00 85.44 80 HIS A N 1
ATOM 594 C CA . HIS A 1 80 ? -9.865 -21.207 15.787 1.00 85.44 80 HIS A CA 1
ATOM 595 C C . HIS A 1 80 ? -10.655 -20.131 15.039 1.00 85.44 80 HIS A C 1
ATOM 597 O O . HIS A 1 80 ? -10.107 -19.398 14.219 1.00 85.44 80 HIS A O 1
ATOM 603 N N . PHE A 1 81 ? -11.935 -20.014 15.374 1.00 83.44 81 PHE A N 1
ATOM 604 C CA . PHE A 1 81 ? -12.822 -18.957 14.912 1.00 83.44 81 PHE A CA 1
ATOM 605 C C . PHE A 1 81 ? -13.639 -18.439 16.097 1.00 83.44 81 PHE A C 1
ATOM 607 O O . PHE A 1 81 ? -13.986 -19.197 17.006 1.00 83.44 81 PHE A O 1
ATOM 614 N N . PHE A 1 82 ? -13.953 -17.146 16.085 1.00 86.38 82 PHE A N 1
ATOM 615 C CA . PHE A 1 82 ? -14.849 -16.558 17.076 1.00 86.38 82 PHE A CA 1
ATOM 616 C C . PHE A 1 82 ? -16.297 -16.922 16.769 1.00 86.38 82 PHE A C 1
ATOM 618 O O . PHE A 1 82 ? -16.715 -16.917 15.605 1.00 86.38 82 PHE A O 1
ATOM 625 N N . ARG A 1 83 ? -17.062 -17.235 17.818 1.00 85.88 83 ARG A N 1
ATOM 626 C CA . ARG A 1 83 ? -18.474 -17.608 17.697 1.00 85.88 83 ARG A CA 1
ATOM 627 C C . ARG A 1 83 ? -19.310 -16.442 17.179 1.00 85.88 83 ARG A C 1
ATOM 629 O O . ARG A 1 83 ? -19.074 -15.308 17.566 1.00 85.88 83 ARG A O 1
ATOM 636 N N . HIS A 1 84 ? -20.314 -16.727 16.352 1.00 82.50 84 HIS A N 1
ATOM 637 C CA . HIS A 1 84 ? -21.174 -15.705 15.743 1.00 82.50 84 HIS A CA 1
ATOM 638 C C . HIS A 1 84 ? -21.907 -14.799 16.749 1.00 82.50 84 HIS A C 1
ATOM 640 O O . HIS A 1 84 ? -22.201 -13.658 16.413 1.00 82.50 84 HIS A O 1
ATOM 646 N N . ASP A 1 85 ? -22.173 -15.288 17.960 1.00 87.19 85 ASP A N 1
ATOM 647 C CA . ASP A 1 85 ? -22.849 -14.578 19.053 1.00 87.19 85 ASP A CA 1
ATOM 648 C C . ASP A 1 85 ? -21.906 -13.729 19.929 1.00 87.19 85 ASP A C 1
ATOM 650 O O . ASP A 1 85 ? -22.350 -13.036 20.847 1.00 87.19 85 ASP A O 1
ATOM 654 N N . ASP A 1 86 ? -20.600 -13.761 19.664 1.00 87.38 86 ASP A N 1
ATOM 655 C CA . ASP A 1 86 ? -19.618 -12.978 20.403 1.00 87.38 86 ASP A CA 1
ATOM 656 C C . ASP A 1 86 ? -19.742 -11.487 20.054 1.00 87.38 86 ASP A C 1
ATOM 658 O O . ASP A 1 86 ? -19.506 -11.068 18.924 1.00 87.38 86 ASP A O 1
ATOM 662 N N . LYS A 1 87 ? -20.071 -10.656 21.050 1.00 85.75 87 LYS A N 1
ATOM 663 C CA . LYS A 1 87 ? -20.240 -9.200 20.885 1.00 85.75 87 LYS A CA 1
ATOM 664 C C . LYS A 1 87 ? -18.965 -8.480 20.437 1.00 85.75 87 LYS A C 1
ATOM 666 O O . LYS A 1 87 ? -19.043 -7.380 19.896 1.00 85.75 87 LYS A O 1
ATOM 671 N N . ASN A 1 88 ? -17.796 -9.076 20.675 1.00 84.38 88 ASN A N 1
ATOM 672 C CA . ASN A 1 88 ? -16.513 -8.556 20.208 1.00 84.38 88 ASN A CA 1
ATOM 673 C C . ASN A 1 88 ? -16.095 -9.148 18.856 1.00 84.38 88 ASN A C 1
ATOM 675 O O . ASN A 1 88 ? -14.991 -8.844 18.384 1.00 84.38 88 ASN A O 1
ATOM 679 N N . ARG A 1 89 ? -16.943 -9.989 18.243 1.00 83.56 89 ARG A N 1
ATOM 680 C CA . ARG A 1 89 ? -16.697 -10.550 16.921 1.00 83.56 89 ARG A CA 1
ATOM 681 C C . ARG A 1 89 ? -16.669 -9.437 15.893 1.00 83.56 89 ARG A C 1
ATOM 683 O O . ARG A 1 89 ? -17.678 -8.796 15.626 1.00 83.56 89 ARG A O 1
ATOM 690 N N . ALA A 1 90 ? -15.504 -9.260 15.298 1.00 77.94 90 ALA A N 1
ATOM 691 C CA . ALA A 1 90 ? -15.363 -8.607 14.013 1.00 77.94 90 ALA A CA 1
ATOM 692 C C . ALA A 1 90 ? -14.856 -9.686 13.068 1.00 77.94 90 ALA A C 1
ATOM 694 O O . ALA A 1 90 ? -13.853 -10.335 13.367 1.00 77.94 90 ALA A O 1
ATOM 695 N N . GLN A 1 91 ? -15.569 -9.937 11.977 1.00 69.62 91 GLN A N 1
ATOM 696 C CA . GLN A 1 91 ? -15.044 -10.768 10.905 1.00 69.62 91 GLN A CA 1
ATOM 697 C C . GLN A 1 91 ? -14.236 -9.856 9.982 1.00 69.62 91 GLN A C 1
ATOM 699 O O . GLN A 1 91 ? -14.659 -8.735 9.704 1.00 69.62 91 GLN A O 1
ATOM 704 N N . GLY A 1 92 ? -13.051 -10.304 9.566 1.00 60.72 92 GLY A N 1
ATOM 705 C CA . GLY A 1 92 ? -12.186 -9.519 8.689 1.00 60.72 92 GLY A CA 1
ATOM 706 C C . GLY A 1 92 ? -12.923 -9.009 7.448 1.00 60.72 92 GLY A C 1
ATOM 707 O O . GLY A 1 92 ? -13.650 -9.760 6.797 1.00 60.72 92 GLY A O 1
ATOM 708 N N . GLY A 1 93 ? -12.709 -7.733 7.118 1.00 58.06 93 GLY A N 1
ATOM 709 C CA . GLY A 1 93 ? -13.298 -7.065 5.958 1.00 58.06 93 GLY A CA 1
ATOM 710 C C . GLY A 1 93 ? -14.426 -6.082 6.296 1.00 58.06 93 GLY A C 1
ATOM 711 O O . GLY A 1 93 ? -15.183 -6.238 7.247 1.00 58.06 93 GLY A O 1
ATOM 712 N N . PHE A 1 94 ? -14.563 -5.054 5.460 1.00 53.78 94 PHE A N 1
ATOM 713 C CA . PHE A 1 94 ? -15.533 -3.961 5.630 1.00 53.78 94 PHE A CA 1
ATOM 714 C C . PHE A 1 94 ? -17.000 -4.350 5.354 1.00 53.78 94 PHE A C 1
ATOM 716 O O . PHE A 1 94 ? -17.883 -3.494 5.411 1.00 53.78 94 PHE A O 1
ATOM 723 N N . ALA A 1 95 ? -17.268 -5.611 4.999 1.00 54.00 95 ALA A N 1
ATOM 724 C CA . ALA A 1 95 ? -18.619 -6.092 4.712 1.00 54.00 95 ALA A CA 1
ATOM 725 C C . ALA A 1 95 ? -19.450 -6.311 5.988 1.00 54.00 95 ALA A C 1
ATOM 727 O O . ALA A 1 95 ? -20.656 -6.087 5.959 1.00 54.00 95 ALA A O 1
ATOM 728 N N . GLU A 1 96 ? -18.813 -6.715 7.092 1.00 56.31 96 GLU A N 1
ATOM 729 C CA . GLU A 1 96 ? -19.503 -7.074 8.341 1.00 56.31 96 GLU A CA 1
ATOM 730 C C . GLU A 1 96 ? -19.187 -6.123 9.508 1.00 56.31 96 GLU A C 1
ATOM 732 O O . GLU A 1 96 ? -20.057 -5.888 10.342 1.00 56.31 96 GLU A O 1
ATOM 737 N N . ASP A 1 97 ? -17.992 -5.518 9.558 1.00 61.84 97 ASP A N 1
ATOM 738 C CA . ASP A 1 97 ? -17.644 -4.491 10.550 1.00 61.84 97 ASP A CA 1
ATOM 739 C C . ASP A 1 97 ? -17.165 -3.216 9.839 1.00 61.84 97 ASP A C 1
ATOM 741 O O . ASP A 1 97 ? -16.161 -3.218 9.124 1.00 61.84 97 ASP A O 1
ATOM 745 N N . THR A 1 98 ? -17.876 -2.102 10.044 1.00 56.91 98 THR A N 1
ATOM 746 C CA . THR A 1 98 ? -17.534 -0.788 9.467 1.00 56.91 98 THR A CA 1
ATOM 747 C C . THR A 1 98 ? -16.222 -0.229 9.997 1.00 56.91 98 THR A C 1
ATOM 749 O O . THR A 1 98 ? -15.636 0.649 9.364 1.00 56.91 98 THR A O 1
ATOM 752 N N . ARG A 1 99 ? -15.747 -0.747 11.133 1.00 60.03 99 ARG A N 1
ATOM 753 C CA . ARG A 1 99 ? -14.434 -0.418 11.673 1.00 60.03 99 ARG A CA 1
ATOM 754 C C . ARG A 1 99 ? -13.346 -1.081 10.820 1.00 60.03 99 ARG A C 1
ATOM 756 O O . ARG A 1 99 ? -12.309 -0.482 10.598 1.00 60.03 99 ARG A O 1
ATOM 763 N N . GLY A 1 100 ? -13.605 -2.244 10.218 1.00 54.44 100 GLY A N 1
ATOM 764 C CA . GLY A 1 100 ? -12.723 -2.822 9.194 1.00 54.44 100 GLY A CA 1
ATOM 765 C C . GLY A 1 100 ? -11.389 -3.364 9.718 1.00 54.44 100 GLY A C 1
ATOM 766 O O . GLY A 1 100 ? -10.463 -3.571 8.936 1.00 54.44 100 GLY A O 1
ATOM 767 N N . TRP A 1 101 ? -11.275 -3.611 11.024 1.00 62.91 101 TRP A N 1
ATOM 768 C CA . TRP A 1 101 ? -10.045 -4.118 11.635 1.00 62.91 101 TRP A CA 1
ATOM 769 C C . TRP A 1 101 ? -10.144 -5.607 11.901 1.00 62.91 101 TRP A C 1
ATOM 771 O O . TRP A 1 101 ? -11.200 -6.062 12.331 1.00 62.91 101 TRP A O 1
ATOM 781 N N . ARG A 1 102 ? -9.009 -6.283 11.662 1.00 69.25 102 ARG A N 1
ATOM 782 C CA . ARG A 1 102 ? -8.611 -7.657 12.015 1.00 69.25 102 ARG A CA 1
ATOM 783 C C . ARG A 1 102 ? -9.690 -8.506 12.653 1.00 69.25 102 ARG A C 1
ATOM 785 O O . ARG A 1 102 ? -10.245 -8.106 13.663 1.00 69.25 102 ARG A O 1
ATOM 792 N N . SER A 1 103 ? -9.839 -9.741 12.192 1.00 79.50 103 SER A N 1
ATOM 793 C CA . SER A 1 103 ? -10.699 -10.733 12.845 1.00 79.50 103 SER A CA 1
ATOM 794 C C . SER A 1 103 ? -10.534 -10.722 14.380 1.00 79.50 103 SER A C 1
ATOM 796 O O . SER A 1 103 ? -9.5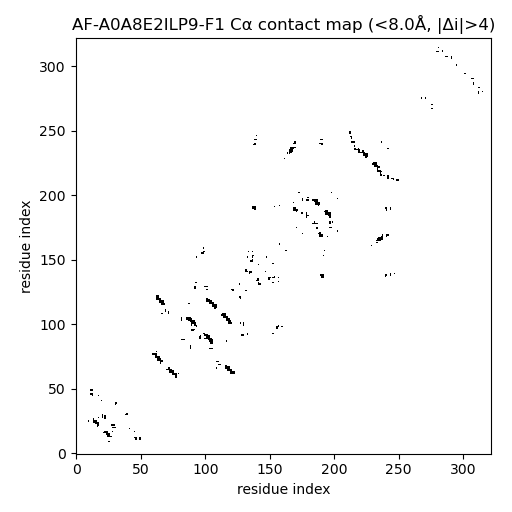31 -11.218 14.904 1.00 79.50 103 SER A O 1
ATOM 798 N N . THR A 1 104 ? -11.481 -10.104 15.101 1.00 87.62 104 THR A N 1
ATOM 799 C CA . THR A 1 104 ? -11.438 -9.944 16.562 1.00 87.62 104 THR A CA 1
ATOM 800 C C . THR A 1 104 ? -12.526 -10.745 17.235 1.00 87.62 104 THR A C 1
ATOM 802 O O . THR A 1 104 ? -13.544 -11.039 16.621 1.00 87.62 104 THR A O 1
ATOM 805 N N . GLY A 1 105 ? -12.331 -11.042 18.513 1.00 91.25 105 GLY A N 1
ATOM 806 C CA . GLY A 1 105 ? -13.335 -11.655 19.370 1.00 91.25 105 GLY A CA 1
ATOM 807 C C . GLY A 1 105 ? -12.847 -11.757 20.804 1.00 91.25 105 GLY A C 1
ATOM 808 O O . GLY A 1 105 ? -11.817 -11.191 21.174 1.00 91.25 105 GLY A O 1
ATOM 809 N N . THR A 1 106 ? -13.607 -12.448 21.631 1.00 95.19 106 THR A N 1
ATOM 810 C CA . THR A 1 106 ? -13.392 -12.563 23.065 1.00 95.19 106 THR A CA 1
ATOM 811 C C . THR A 1 106 ? -12.548 -13.794 23.370 1.00 95.19 106 THR A C 1
ATOM 813 O O . THR A 1 106 ? -12.936 -14.924 23.082 1.00 95.19 106 THR A O 1
ATOM 816 N N . LEU A 1 107 ? -11.401 -13.589 24.021 1.00 95.38 107 LEU A N 1
ATOM 817 C CA . LEU A 1 107 ? -10.604 -14.662 24.622 1.00 95.38 107 LEU A CA 1
ATOM 818 C C . LEU A 1 107 ? -10.258 -14.300 26.062 1.00 95.38 107 LEU A C 1
ATOM 820 O O . LEU A 1 107 ? -10.097 -13.129 26.403 1.00 95.38 107 LEU A O 1
ATOM 824 N N . LEU A 1 108 ? -10.072 -15.314 26.905 1.00 95.94 108 LEU A N 1
ATOM 825 C CA . LEU A 1 108 ? -9.488 -15.116 28.229 1.00 95.94 108 LEU A CA 1
ATOM 826 C C . LEU A 1 108 ? -8.037 -14.635 28.075 1.00 95.94 108 LEU A C 1
ATOM 828 O O . LEU A 1 108 ? -7.191 -15.361 27.538 1.00 95.94 108 LEU A O 1
ATOM 832 N N . CYS A 1 109 ? -7.741 -13.424 28.544 1.00 96.88 109 CYS A N 1
ATOM 833 C CA . CYS A 1 109 ? -6.371 -12.930 28.602 1.00 96.88 109 CYS A CA 1
ATOM 834 C C . CYS A 1 109 ? -5.739 -13.353 29.930 1.00 96.88 109 CYS A C 1
ATOM 836 O O . CYS A 1 109 ? -6.232 -12.984 30.992 1.00 96.88 109 CYS A O 1
ATOM 838 N N . ARG A 1 110 ? -4.620 -14.085 29.883 1.00 95.00 110 ARG A N 1
ATOM 839 C CA . ARG A 1 110 ? -3.890 -14.480 31.102 1.00 95.00 110 ARG A CA 1
ATOM 840 C C . ARG A 1 110 ? -3.340 -13.282 31.873 1.00 95.00 110 ARG A C 1
ATOM 842 O O . ARG A 1 110 ? -3.329 -13.321 33.091 1.00 95.00 110 ARG A O 1
ATOM 849 N N . ASN A 1 111 ? -2.925 -12.230 31.168 1.00 96.56 111 ASN A N 1
ATOM 850 C CA . ASN A 1 111 ? -2.386 -11.026 31.795 1.00 96.56 111 ASN A CA 1
ATOM 851 C C . ASN A 1 111 ? -3.484 -10.141 32.409 1.00 96.56 111 ASN A C 1
ATOM 853 O O . ASN A 1 111 ? -3.301 -9.594 33.485 1.00 96.56 111 ASN A O 1
ATOM 857 N N . CYS A 1 112 ? -4.646 -10.023 31.755 1.00 95.94 112 CYS A N 1
ATOM 858 C CA . CYS A 1 112 ? -5.768 -9.251 32.305 1.00 95.94 112 CYS A CA 1
ATOM 859 C C . CYS A 1 112 ? -6.577 -10.033 33.352 1.00 95.94 112 CYS A C 1
ATOM 861 O O . CYS A 1 112 ? -7.397 -9.439 34.041 1.00 95.94 112 CYS A O 1
ATOM 863 N N . GLY A 1 113 ? -6.445 -11.363 33.405 1.00 96.31 113 GLY A N 1
ATOM 864 C CA . GLY A 1 113 ? -7.234 -12.231 34.286 1.00 96.31 113 GLY A CA 1
ATOM 865 C C . GLY A 1 113 ? -8.724 -12.335 33.930 1.00 96.31 113 GLY A C 1
ATOM 866 O O . GLY A 1 113 ? -9.480 -12.965 34.661 1.00 96.31 113 GLY A O 1
ATOM 867 N N . ARG A 1 114 ? -9.166 -11.744 32.811 1.00 96.38 114 ARG A N 1
ATOM 868 C CA . ARG A 1 114 ? -10.577 -11.688 32.394 1.00 96.38 114 ARG A CA 1
ATOM 869 C C . ARG A 1 114 ? -10.761 -11.894 30.886 1.00 96.38 114 ARG A C 1
ATOM 871 O O . ARG A 1 114 ? -9.788 -11.764 30.129 1.00 96.38 114 ARG A O 1
ATOM 878 N N . PRO A 1 115 ? -11.980 -12.234 30.423 1.00 96.25 115 PRO A N 1
ATOM 879 C CA . PRO A 1 115 ? -12.321 -12.165 29.007 1.00 96.25 115 PRO A CA 1
ATOM 880 C C . PRO A 1 115 ? -12.053 -10.755 28.466 1.00 96.25 115 PRO A C 1
ATOM 882 O O . PRO A 1 115 ? -12.472 -9.763 29.064 1.00 96.25 115 PRO A O 1
ATOM 885 N N . ALA A 1 116 ? -11.317 -10.677 27.362 1.00 95.50 116 ALA A N 1
ATOM 886 C CA . ALA A 1 116 ? -10.914 -9.430 26.722 1.00 95.50 116 ALA A CA 1
ATOM 887 C C . ALA A 1 116 ? -10.953 -9.580 25.198 1.00 95.50 116 ALA A C 1
ATOM 889 O O . ALA A 1 116 ? -10.854 -10.693 24.661 1.00 95.50 116 ALA A O 1
ATOM 890 N N . ARG A 1 117 ? -11.056 -8.454 24.488 1.00 93.62 117 ARG A N 1
ATOM 891 C CA . ARG A 1 117 ? -11.002 -8.438 23.022 1.00 93.62 117 ARG A CA 1
ATOM 892 C C . ARG A 1 117 ? -9.596 -8.800 22.544 1.00 93.62 117 ARG A C 1
ATOM 894 O O . ARG A 1 117 ? -8.611 -8.249 23.029 1.00 93.62 117 ARG A O 1
ATOM 901 N N . HIS A 1 118 ? -9.501 -9.727 21.600 1.00 92.88 118 HIS A N 1
ATOM 902 C CA . HIS A 1 118 ? -8.256 -10.143 20.966 1.00 92.88 118 HIS A CA 1
ATOM 903 C C . HIS A 1 118 ? -8.368 -10.043 19.451 1.00 92.88 118 HIS A C 1
ATOM 905 O O . HIS A 1 118 ? -9.403 -10.392 18.891 1.00 92.88 118 HIS A O 1
ATOM 911 N N . ALA A 1 119 ? -7.286 -9.628 18.799 1.00 89.75 119 ALA A N 1
ATOM 912 C CA . ALA A 1 119 ? -7.133 -9.672 17.351 1.00 89.75 119 ALA A CA 1
ATOM 913 C C . ALA A 1 119 ? -6.373 -10.937 16.948 1.00 89.75 119 ALA A C 1
ATOM 915 O O . ALA A 1 119 ? -5.275 -11.186 17.456 1.00 89.75 119 ALA A O 1
ATOM 916 N N . LEU A 1 120 ? -6.935 -11.729 16.035 1.00 87.19 120 LEU A N 1
ATOM 917 C CA . LEU A 1 120 ? -6.200 -12.817 15.399 1.00 87.19 120 LEU A CA 1
ATOM 918 C C . LEU A 1 120 ? -5.157 -12.228 14.453 1.00 87.19 120 LEU A C 1
ATOM 920 O O . LEU A 1 120 ? -5.433 -11.310 13.686 1.00 87.19 120 LEU A O 1
ATOM 924 N N . LEU A 1 121 ? -3.948 -12.765 14.537 1.00 82.75 121 LEU A N 1
ATOM 925 C CA . LEU A 1 121 ? -2.839 -12.446 13.657 1.00 82.75 121 LEU A CA 1
ATOM 926 C C . LEU A 1 121 ? -2.663 -13.644 12.727 1.00 82.75 121 LEU A C 1
ATOM 928 O O . LEU A 1 121 ? -2.335 -14.746 13.187 1.00 82.75 121 LEU A O 1
ATOM 932 N N . GLN A 1 122 ? -2.906 -13.443 11.433 1.00 70.56 122 GLN A N 1
ATOM 933 C CA . GLN A 1 122 ? -2.608 -14.468 10.437 1.00 70.56 122 GLN A CA 1
ATOM 934 C C . GLN A 1 122 ? -1.093 -14.717 10.374 1.00 70.56 122 GLN A C 1
ATOM 936 O O . GLN A 1 122 ? -0.279 -13.865 10.741 1.00 70.56 122 GLN A O 1
ATOM 941 N N . ALA A 1 123 ? -0.715 -15.942 10.004 1.00 55.25 123 ALA A N 1
ATOM 942 C CA . ALA A 1 123 ? 0.684 -16.342 9.936 1.00 55.25 123 ALA A CA 1
ATOM 943 C C . ALA A 1 123 ? 1.436 -15.542 8.858 1.00 55.25 123 ALA A C 1
ATOM 945 O O . ALA A 1 123 ? 0.860 -15.129 7.857 1.00 55.25 123 ALA A O 1
ATOM 946 N N . ALA A 1 124 ? 2.738 -15.343 9.072 1.00 49.84 124 ALA A N 1
ATOM 947 C CA . ALA A 1 124 ? 3.599 -14.608 8.153 1.00 49.84 124 ALA A CA 1
ATOM 948 C C . ALA A 1 124 ? 3.633 -15.277 6.766 1.00 49.84 124 ALA A C 1
ATOM 950 O O . ALA A 1 124 ? 4.009 -16.442 6.660 1.00 49.84 124 ALA A O 1
ATOM 951 N N . GLY A 1 125 ? 3.271 -14.534 5.718 1.00 51.97 125 GLY A N 1
ATOM 952 C CA . GLY A 1 125 ? 3.383 -14.970 4.321 1.00 51.97 125 GLY A CA 1
ATOM 953 C C . GLY A 1 125 ? 2.272 -14.405 3.443 1.00 51.97 125 GLY A C 1
ATOM 954 O O . GLY A 1 125 ? 2.557 -13.795 2.415 1.00 51.97 125 GLY A O 1
ATOM 955 N N . ASP A 1 126 ? 1.033 -14.503 3.918 1.00 54.31 126 ASP A N 1
ATOM 956 C CA . ASP A 1 126 ? -0.119 -13.851 3.304 1.00 54.31 126 ASP A CA 1
ATOM 957 C C . ASP A 1 126 ? -0.391 -12.548 4.060 1.00 54.31 126 ASP A C 1
ATOM 959 O O . ASP A 1 126 ? -0.452 -12.534 5.292 1.00 54.31 126 ASP A O 1
ATOM 963 N N . ARG A 1 127 ? -0.502 -11.426 3.336 1.00 56.84 127 ARG A N 1
ATOM 964 C CA . ARG A 1 127 ? -1.018 -10.190 3.943 1.00 56.84 127 ARG A CA 1
ATOM 965 C C . ARG A 1 127 ? -2.413 -10.494 4.473 1.00 56.84 127 ARG A C 1
ATOM 967 O O . ARG A 1 127 ? -3.222 -11.051 3.727 1.00 56.84 127 ARG A O 1
ATOM 974 N N . ASP A 1 128 ? -2.690 -10.120 5.723 1.00 69.44 128 ASP A N 1
ATOM 975 C CA . ASP A 1 128 ? -4.053 -10.246 6.227 1.00 69.44 128 ASP A CA 1
ATOM 976 C C . ASP A 1 128 ? -4.984 -9.409 5.320 1.00 69.44 128 ASP A C 1
ATOM 978 O O . ASP A 1 128 ? -4.592 -8.387 4.738 1.00 69.44 128 ASP A O 1
ATOM 982 N N . TYR A 1 129 ? -6.187 -9.923 5.045 1.00 74.75 129 TYR A N 1
ATOM 983 C CA . TYR A 1 129 ? -7.121 -9.276 4.114 1.00 74.75 129 TYR A CA 1
ATOM 984 C C . TYR A 1 129 ? -7.397 -7.831 4.547 1.00 74.75 129 TYR A C 1
ATOM 986 O O . TYR A 1 129 ? -7.600 -6.949 3.716 1.00 74.75 129 TYR A O 1
ATOM 994 N N . GLU A 1 130 ? -7.368 -7.591 5.850 1.00 76.75 130 GLU A N 1
ATOM 995 C CA . GLU A 1 130 ? -7.574 -6.311 6.502 1.00 76.75 130 GLU A CA 1
ATOM 996 C C . GLU A 1 130 ? -6.478 -5.291 6.154 1.00 76.75 130 GLU A C 1
ATOM 998 O O . GLU A 1 130 ? -6.802 -4.165 5.770 1.00 76.75 130 GLU A O 1
ATOM 1003 N N . GLU A 1 131 ? -5.202 -5.681 6.170 1.00 78.81 131 GLU A N 1
ATOM 1004 C CA . GLU A 1 131 ? -4.108 -4.860 5.656 1.00 78.81 131 GLU A CA 1
ATOM 1005 C C . GLU A 1 131 ? -4.324 -4.573 4.169 1.00 78.81 131 GLU A C 1
ATOM 1007 O O . GLU A 1 131 ? -4.180 -3.427 3.746 1.00 78.81 131 GLU A O 1
ATOM 1012 N N . ALA A 1 132 ? -4.742 -5.554 3.363 1.00 83.56 132 ALA A N 1
ATOM 1013 C CA . ALA A 1 132 ? -5.037 -5.299 1.952 1.00 83.56 132 ALA A CA 1
ATOM 1014 C C . ALA A 1 132 ? -6.137 -4.233 1.774 1.00 83.56 132 ALA A C 1
ATOM 1016 O O . ALA A 1 132 ? -5.987 -3.342 0.934 1.00 83.56 132 ALA A O 1
ATOM 1017 N N . TYR A 1 133 ? -7.206 -4.268 2.580 1.00 84.81 133 TYR A N 1
ATOM 1018 C CA . TYR A 1 133 ? -8.271 -3.256 2.547 1.00 84.81 133 TYR A CA 1
ATOM 1019 C C . TYR A 1 133 ? -7.762 -1.873 2.952 1.00 84.81 133 TYR A C 1
ATOM 1021 O O . TYR A 1 133 ? -8.033 -0.894 2.252 1.00 84.81 133 TYR A O 1
ATOM 1029 N N . GLN A 1 134 ? -7.002 -1.790 4.047 1.00 85.81 134 GLN A N 1
ATOM 1030 C CA . GLN A 1 134 ? -6.395 -0.541 4.502 1.00 85.81 134 GLN A CA 1
ATOM 1031 C C . GLN A 1 134 ? -5.488 0.051 3.419 1.00 85.81 134 GLN A C 1
ATOM 1033 O O . GLN A 1 134 ? -5.633 1.217 3.055 1.00 85.81 134 GLN A O 1
ATOM 1038 N N . GLN A 1 135 ? -4.576 -0.749 2.867 1.00 87.12 135 GLN A N 1
ATOM 1039 C CA . GLN A 1 135 ? -3.646 -0.292 1.837 1.00 87.12 135 GLN A CA 1
ATOM 1040 C C . GLN A 1 135 ? -4.392 0.167 0.578 1.00 87.12 135 GLN A C 1
ATOM 1042 O O . GLN A 1 135 ? -4.053 1.196 -0.009 1.00 87.12 135 GLN A O 1
ATOM 1047 N N . TYR A 1 136 ? -5.451 -0.547 0.194 1.00 89.12 136 TYR A N 1
ATOM 1048 C CA . TYR A 1 136 ? -6.273 -0.187 -0.955 1.00 89.12 136 TYR A CA 1
ATOM 1049 C C . TYR A 1 136 ? -7.028 1.132 -0.758 1.00 89.12 136 TYR A C 1
ATOM 1051 O O . TYR A 1 136 ? -7.011 1.989 -1.654 1.00 89.12 136 TYR A O 1
ATOM 1059 N N . ALA A 1 137 ? -7.610 1.348 0.427 1.00 89.31 137 ALA A N 1
ATOM 1060 C CA . ALA A 1 137 ? -8.208 2.629 0.798 1.00 89.31 137 ALA A CA 1
ATOM 1061 C C . ALA A 1 137 ? -7.169 3.764 0.711 1.00 89.31 137 ALA A C 1
ATOM 1063 O O . ALA A 1 137 ? -7.422 4.795 0.086 1.00 89.31 137 ALA A O 1
ATOM 1064 N N . LEU A 1 138 ? -5.958 3.520 1.221 1.00 89.94 138 LEU A N 1
ATOM 1065 C CA . LEU A 1 138 ? -4.853 4.484 1.284 1.00 89.94 138 LEU A CA 1
ATOM 1066 C C . LEU A 1 138 ? -4.096 4.730 -0.031 1.00 89.94 138 LEU A C 1
ATOM 1068 O O . LEU A 1 138 ? -3.119 5.479 -0.035 1.00 89.94 138 LEU A O 1
ATOM 1072 N N . GLY A 1 139 ? -4.518 4.138 -1.149 1.00 88.94 139 GLY A N 1
ATOM 1073 C CA . GLY A 1 139 ? -3.956 4.454 -2.467 1.00 88.94 139 GLY A CA 1
ATOM 1074 C C . GLY A 1 139 ? -3.159 3.331 -3.148 1.00 88.94 139 GLY A C 1
ATOM 1075 O O . GLY A 1 139 ? -2.933 3.427 -4.356 1.00 88.94 139 GLY A O 1
ATOM 1076 N N . SER A 1 140 ? -2.832 2.237 -2.456 1.00 88.94 140 SER A N 1
ATOM 1077 C CA . SER A 1 140 ? -2.176 1.060 -3.057 1.00 88.94 140 SER A CA 1
ATOM 1078 C C . SER A 1 140 ? -3.126 0.242 -3.940 1.00 88.94 140 SER A C 1
ATOM 1080 O O . SER A 1 140 ? -4.341 0.436 -3.904 1.00 88.94 140 SER A O 1
ATOM 1082 N N . ASP A 1 141 ? -2.588 -0.678 -4.738 1.00 88.38 141 ASP A N 1
ATOM 1083 C CA . ASP A 1 141 ? -3.393 -1.566 -5.583 1.00 88.38 141 ASP A CA 1
ATOM 1084 C C . ASP A 1 141 ? -3.970 -2.749 -4.795 1.00 88.38 141 ASP A C 1
ATOM 1086 O O . ASP A 1 141 ? -3.411 -3.186 -3.784 1.00 88.38 141 ASP A O 1
ATOM 1090 N N . TRP A 1 142 ? -5.111 -3.263 -5.260 1.00 89.00 142 TRP A N 1
ATOM 1091 C CA . TRP A 1 142 ? -5.757 -4.424 -4.656 1.00 89.00 142 TRP A CA 1
ATOM 1092 C C . TRP A 1 142 ? -5.055 -5.711 -5.113 1.00 89.00 142 TRP A C 1
ATOM 1094 O O . TRP A 1 142 ? -4.942 -5.931 -6.318 1.00 89.00 142 TRP A O 1
ATOM 1104 N N . PRO A 1 143 ? -4.591 -6.576 -4.193 1.00 83.31 143 PRO A N 1
ATOM 1105 C CA . PRO A 1 143 ? -3.786 -7.740 -4.561 1.00 83.31 143 PRO A CA 1
ATOM 1106 C C . PRO A 1 143 ? -4.609 -8.947 -5.041 1.00 83.31 143 PRO A C 1
ATOM 1108 O O . PRO A 1 143 ? -4.022 -9.946 -5.451 1.00 83.31 143 PRO A O 1
ATOM 1111 N N . TYR A 1 144 ? -5.946 -8.892 -4.986 1.00 84.31 144 TYR A N 1
ATOM 1112 C CA . TYR A 1 144 ? -6.819 -10.026 -5.310 1.00 84.31 144 TYR A CA 1
ATOM 1113 C C . TYR A 1 144 ? -7.675 -9.774 -6.557 1.00 84.31 144 TYR A C 1
ATOM 1115 O O . TYR A 1 144 ? -7.825 -8.652 -7.026 1.00 84.31 144 TYR A O 1
ATOM 1123 N N . LYS A 1 145 ? -8.284 -10.839 -7.092 1.00 85.44 145 LYS A N 1
ATOM 1124 C CA . LYS A 1 145 ? -9.065 -10.792 -8.341 1.00 85.44 145 LYS A CA 1
ATOM 1125 C C . LYS A 1 145 ? -10.247 -9.814 -8.301 1.00 85.44 145 LYS A C 1
ATOM 1127 O O . LYS A 1 145 ? -10.557 -9.190 -9.309 1.00 85.44 145 LYS A O 1
ATOM 1132 N N . TRP A 1 146 ? -10.924 -9.710 -7.158 1.00 84.06 146 TRP A N 1
ATOM 1133 C CA . TRP A 1 146 ? -12.169 -8.953 -7.025 1.00 84.06 146 TRP A CA 1
ATOM 1134 C C . TRP A 1 146 ? -11.960 -7.754 -6.115 1.00 84.06 146 TRP A C 1
ATOM 1136 O O . TRP A 1 146 ? -11.953 -7.900 -4.892 1.00 84.06 146 TRP A O 1
ATOM 1146 N N . ALA A 1 147 ? -11.738 -6.587 -6.720 1.00 88.38 147 ALA A N 1
ATOM 1147 C CA . ALA A 1 147 ? -11.555 -5.349 -5.980 1.00 88.38 147 ALA A CA 1
ATOM 1148 C C . ALA A 1 147 ? -12.887 -4.855 -5.387 1.00 88.38 147 ALA A C 1
ATOM 1150 O O . ALA A 1 147 ? -13.890 -4.805 -6.103 1.00 88.38 147 ALA A O 1
ATOM 1151 N N . PRO A 1 148 ? -12.917 -4.496 -4.095 1.00 87.38 148 PRO A N 1
ATOM 1152 C CA . PRO A 1 148 ? -14.062 -3.827 -3.485 1.00 87.38 148 PRO A CA 1
ATOM 1153 C C . PRO A 1 148 ? -14.215 -2.387 -4.007 1.00 87.38 148 PRO A C 1
ATOM 1155 O O . PRO A 1 148 ? -13.293 -1.832 -4.602 1.00 87.38 148 PRO A O 1
ATOM 1158 N N . ASP A 1 149 ? -15.358 -1.751 -3.732 1.00 89.69 149 ASP A N 1
ATOM 1159 C CA . ASP A 1 149 ? -15.551 -0.321 -4.010 1.00 89.69 149 ASP A CA 1
ATOM 1160 C C . ASP A 1 149 ? -14.571 0.519 -3.179 1.00 89.69 149 ASP A C 1
ATOM 1162 O O . ASP A 1 149 ? -14.680 0.640 -1.954 1.00 89.69 149 ASP A O 1
ATOM 1166 N N . ARG A 1 150 ? -13.595 1.100 -3.874 1.00 89.75 150 ARG A N 1
ATOM 1167 C CA . ARG A 1 150 ? -12.514 1.867 -3.269 1.00 89.75 150 ARG A CA 1
ATOM 1168 C C . ARG A 1 150 ? -12.991 3.133 -2.574 1.00 89.75 150 ARG A C 1
ATOM 1170 O O . ARG A 1 150 ? -12.471 3.466 -1.510 1.00 89.75 150 ARG A O 1
ATOM 1177 N N . ASP A 1 151 ? -13.929 3.853 -3.172 1.00 88.81 151 ASP A N 1
ATOM 1178 C CA . ASP A 1 151 ? -14.329 5.165 -2.673 1.00 88.81 151 ASP A CA 1
ATOM 1179 C C . ASP A 1 151 ? -15.206 5.013 -1.437 1.00 88.81 151 ASP A C 1
ATOM 1181 O O . ASP A 1 151 ? -14.999 5.712 -0.440 1.00 88.81 151 ASP A O 1
ATOM 1185 N N . ARG A 1 152 ? -16.079 4.000 -1.427 1.00 86.94 152 ARG A N 1
ATOM 1186 C CA . ARG A 1 152 ? -16.786 3.594 -0.210 1.00 86.94 152 ARG A CA 1
ATOM 1187 C C . ARG A 1 152 ? -15.811 3.218 0.909 1.00 86.94 152 ARG A C 1
ATOM 1189 O O . ARG A 1 152 ? -15.975 3.675 2.040 1.00 86.94 152 ARG A O 1
ATOM 1196 N N . LEU A 1 153 ? -14.795 2.403 0.616 1.00 86.38 153 LEU A N 1
ATOM 1197 C CA . LEU A 1 153 ? -13.795 1.998 1.612 1.00 86.38 153 LEU A CA 1
ATOM 1198 C C . LEU A 1 153 ? -13.009 3.180 2.172 1.00 86.38 153 LEU A C 1
ATOM 1200 O O . LEU A 1 153 ? -12.809 3.259 3.380 1.00 86.38 153 LEU A O 1
ATOM 1204 N N . ARG A 1 154 ? -12.599 4.116 1.314 1.00 87.94 154 ARG A N 1
ATOM 1205 C CA . ARG A 1 154 ? -11.927 5.355 1.725 1.00 87.94 154 ARG A CA 1
ATOM 1206 C C . ARG A 1 154 ? -12.767 6.157 2.697 1.00 87.94 154 ARG A C 1
ATOM 1208 O O . ARG A 1 154 ? -12.271 6.538 3.751 1.00 87.94 154 ARG A O 1
ATOM 1215 N N . GLN A 1 155 ? -14.039 6.375 2.373 1.00 85.44 155 GLN A N 1
ATOM 1216 C CA . GLN A 1 155 ? -14.945 7.115 3.247 1.00 85.44 155 GLN A CA 1
ATOM 1217 C C . GLN A 1 155 ? -15.088 6.438 4.613 1.00 85.44 155 GLN A C 1
ATOM 1219 O O . GLN A 1 155 ? -15.038 7.113 5.639 1.00 85.44 155 GLN A O 1
ATOM 1224 N N . LEU A 1 156 ? -15.239 5.110 4.643 1.00 84.19 156 LEU A N 1
ATOM 1225 C CA . LEU A 1 156 ? -15.318 4.352 5.895 1.00 84.19 156 LEU A CA 1
ATOM 1226 C C . LEU A 1 156 ? -14.011 4.403 6.686 1.00 84.19 156 LEU A C 1
ATOM 1228 O O . LEU A 1 156 ? -14.048 4.515 7.906 1.00 84.19 156 LEU A O 1
ATOM 1232 N N . TYR A 1 157 ? -12.866 4.338 6.011 1.00 84.94 157 TYR A N 1
ATOM 1233 C CA . TYR A 1 157 ? -11.556 4.399 6.649 1.00 84.94 157 TYR A CA 1
ATOM 1234 C C . TYR A 1 157 ? -11.284 5.783 7.256 1.00 84.94 157 TYR A C 1
ATOM 1236 O O . TYR A 1 157 ? -10.927 5.892 8.427 1.00 84.94 157 TYR A O 1
ATOM 1244 N N . PHE A 1 158 ? -11.489 6.857 6.489 1.00 84.38 158 PHE A N 1
ATOM 1245 C CA . PHE A 1 158 ? -11.170 8.214 6.939 1.00 84.38 158 PHE A CA 1
ATOM 1246 C C . PHE A 1 158 ? -12.124 8.745 8.011 1.00 84.38 158 PHE A C 1
ATOM 1248 O O . PHE A 1 158 ? -11.707 9.565 8.818 1.00 84.38 158 PHE A O 1
ATOM 1255 N N . LYS A 1 159 ? -13.362 8.239 8.099 1.00 84.19 159 LYS A N 1
ATOM 1256 C CA . LYS A 1 159 ? -14.291 8.580 9.194 1.00 84.19 159 LYS A CA 1
ATOM 1257 C C . LYS A 1 159 ? -13.826 8.116 10.577 1.00 84.19 159 LYS A C 1
ATOM 1259 O O . LYS A 1 159 ? -14.373 8.575 11.573 1.00 84.19 159 LYS A O 1
ATOM 1264 N N . GLN A 1 160 ? -12.876 7.185 10.653 1.00 80.69 160 GLN A N 1
ATOM 1265 C CA . GLN A 1 160 ? -12.482 6.561 11.918 1.00 80.69 160 GLN A CA 1
ATOM 1266 C C . GLN A 1 160 ? -11.349 7.280 12.640 1.00 80.69 160 GLN A C 1
ATOM 1268 O O . GLN A 1 160 ? -11.189 7.080 13.841 1.00 80.69 160 GLN A O 1
ATOM 1273 N N . PHE A 1 161 ? -10.556 8.083 11.927 1.00 78.62 161 PHE A N 1
ATOM 1274 C CA . PHE A 1 161 ? -9.376 8.711 12.504 1.00 78.62 161 PHE A CA 1
ATOM 1275 C C . PHE A 1 161 ? -9.346 10.200 12.211 1.00 78.62 161 PHE A C 1
ATOM 1277 O O . PHE A 1 161 ? -9.537 10.586 11.053 1.00 78.62 161 PHE A O 1
ATOM 1284 N N . PRO A 1 162 ? -9.021 11.028 13.215 1.00 80.31 162 PRO A N 1
ATOM 1285 C CA . PRO A 1 162 ? -8.670 12.410 12.953 1.00 80.31 162 PRO A CA 1
ATOM 1286 C C . PRO A 1 162 ? -7.481 12.453 11.985 1.00 80.31 162 PRO A C 1
ATOM 1288 O O . PRO A 1 162 ? -6.575 11.611 12.022 1.00 80.31 162 PRO A O 1
ATOM 1291 N N . ARG A 1 163 ? -7.525 13.408 11.059 1.00 82.88 163 ARG A N 1
ATOM 1292 C CA . ARG A 1 163 ? -6.529 13.576 10.001 1.00 82.88 163 ARG A CA 1
ATOM 1293 C C . ARG A 1 163 ? -5.747 14.839 10.286 1.00 82.88 163 ARG A C 1
ATOM 1295 O O . ARG A 1 163 ? -6.349 15.860 10.584 1.00 82.88 163 ARG A O 1
ATOM 1302 N N . ASN A 1 164 ? -4.430 14.761 10.140 1.00 84.44 164 ASN A N 1
ATOM 1303 C CA . ASN A 1 164 ? -3.584 15.941 10.164 1.00 84.44 164 ASN A CA 1
ATOM 1304 C C . ASN A 1 164 ? -3.933 16.822 8.944 1.00 84.44 164 ASN A C 1
ATOM 1306 O O . ASN A 1 164 ? -3.654 16.397 7.816 1.00 84.44 164 ASN A O 1
ATOM 1310 N N . PRO A 1 165 ? -4.529 18.014 9.138 1.00 82.56 165 PRO A N 1
ATOM 1311 C CA . PRO A 1 165 ? -4.933 18.885 8.034 1.00 82.56 165 PRO A CA 1
ATOM 1312 C C . PRO A 1 165 ? -3.735 19.546 7.333 1.00 82.56 165 PRO A C 1
ATOM 1314 O O . PRO A 1 165 ? -3.873 20.041 6.217 1.00 82.56 165 PRO A O 1
ATOM 1317 N N . ASN A 1 166 ? -2.553 19.517 7.953 1.00 82.56 166 ASN A N 1
ATOM 1318 C CA . ASN A 1 166 ? -1.343 20.200 7.497 1.00 82.56 166 ASN A CA 1
ATOM 1319 C C . ASN A 1 166 ? -0.401 19.287 6.689 1.00 82.56 166 ASN A C 1
ATOM 1321 O O . ASN A 1 166 ? 0.769 19.604 6.457 1.00 82.56 166 ASN A O 1
ATOM 1325 N N . LEU A 1 167 ? -0.885 18.125 6.237 1.00 87.12 167 LEU A N 1
ATOM 1326 C CA . LEU A 1 167 ? -0.093 17.234 5.394 1.00 87.12 167 LEU A CA 1
ATOM 1327 C C . LEU A 1 167 ? 0.065 17.793 3.977 1.00 87.12 167 LEU A C 1
ATOM 1329 O O . LEU A 1 167 ? -0.896 18.144 3.295 1.00 87.12 167 LEU A O 1
ATOM 1333 N N . THR A 1 168 ? 1.294 17.762 3.465 1.00 87.75 168 THR A N 1
ATOM 1334 C CA . THR A 1 168 ? 1.552 18.040 2.049 1.00 87.75 168 THR A CA 1
ATOM 1335 C C . THR A 1 168 ? 1.184 16.814 1.214 1.00 87.75 168 THR A C 1
ATOM 1337 O O . THR A 1 168 ? 1.920 15.821 1.153 1.00 87.75 168 THR A O 1
ATOM 1340 N N . HIS A 1 169 ? 0.026 16.877 0.564 1.00 89.62 169 HIS A N 1
ATOM 1341 C CA . HIS A 1 169 ? -0.480 15.811 -0.292 1.00 89.62 169 HIS A CA 1
ATOM 1342 C C . HIS A 1 169 ? 0.132 15.833 -1.695 1.00 89.62 169 HIS A C 1
ATOM 1344 O O . HIS A 1 169 ? 0.429 16.879 -2.269 1.00 89.62 169 HIS A O 1
ATOM 1350 N N . TRP A 1 170 ? 0.292 14.638 -2.263 1.00 88.62 170 TRP A N 1
ATOM 1351 C CA . TRP A 1 170 ? 0.658 14.452 -3.663 1.00 88.62 170 TRP A CA 1
ATOM 1352 C C . TRP A 1 170 ? -0.588 14.107 -4.466 1.00 88.62 170 TRP A C 1
ATOM 1354 O O . TRP A 1 170 ? -1.412 13.303 -4.023 1.00 88.62 170 TRP A O 1
ATOM 1364 N N . TYR A 1 171 ? -0.682 14.652 -5.670 1.00 89.56 171 TYR A N 1
ATOM 1365 C CA . TYR A 1 171 ? -1.815 14.484 -6.571 1.00 89.56 171 TYR A CA 1
ATOM 1366 C C . TYR A 1 171 ? -1.334 14.165 -7.989 1.00 89.56 171 TYR A C 1
ATOM 1368 O O . TYR A 1 171 ? -0.168 14.362 -8.336 1.00 89.56 171 TYR A O 1
ATOM 1376 N N . LEU A 1 172 ? -2.236 13.627 -8.809 1.00 87.94 172 LEU A N 1
ATOM 1377 C CA . LEU A 1 172 ? -1.994 13.468 -10.239 1.00 87.94 172 LEU A CA 1
ATOM 1378 C C . LEU A 1 172 ? -2.316 14.788 -10.938 1.00 87.94 172 LEU A C 1
ATOM 1380 O O . LEU A 1 172 ? -3.425 15.299 -10.792 1.00 87.94 172 LEU A O 1
ATOM 1384 N N . GLN A 1 173 ? -1.377 15.311 -11.729 1.00 87.62 173 GLN A N 1
ATOM 1385 C CA . GLN A 1 173 ? -1.574 16.564 -12.465 1.00 87.62 173 GLN A CA 1
ATOM 1386 C C . GLN A 1 173 ? -2.797 16.497 -13.389 1.00 87.62 173 GLN A C 1
ATOM 1388 O O . GLN A 1 173 ? -3.589 17.430 -13.436 1.00 87.62 173 GLN A O 1
ATOM 1393 N N . SER A 1 174 ? -3.017 15.354 -14.046 1.00 89.62 174 SER A N 1
ATOM 1394 C CA . SER A 1 174 ? -4.202 15.122 -14.877 1.00 89.62 174 SER A CA 1
ATOM 1395 C C . SER A 1 174 ? -5.517 15.287 -14.110 1.00 89.62 174 SER A C 1
ATOM 1397 O O . SER A 1 174 ? -6.492 15.782 -14.664 1.00 89.62 174 SER A O 1
ATOM 1399 N N . GLU A 1 175 ? -5.558 14.882 -12.839 1.00 91.56 175 GLU A N 1
ATOM 1400 C CA . GLU A 1 175 ? -6.753 15.009 -11.999 1.00 91.56 175 GLU A CA 1
ATOM 1401 C C . GLU A 1 175 ? -6.928 16.439 -11.481 1.00 91.56 175 GLU A C 1
ATOM 1403 O O . GLU A 1 175 ? -8.058 16.913 -11.398 1.00 91.56 175 GLU A O 1
ATOM 1408 N N . ALA A 1 176 ? -5.832 17.157 -11.212 1.00 91.31 176 ALA A N 1
ATOM 1409 C CA . ALA A 1 176 ? -5.884 18.577 -10.866 1.00 91.31 176 ALA A CA 1
ATOM 1410 C C . ALA A 1 176 ? -6.423 19.418 -12.032 1.00 91.31 176 ALA A C 1
ATOM 1412 O O . ALA A 1 176 ? -7.346 20.206 -11.842 1.00 91.31 176 ALA A O 1
ATOM 1413 N N . VAL A 1 177 ? -5.931 19.180 -13.254 1.00 91.25 177 VAL A N 1
ATOM 1414 C CA . VAL A 1 177 ? -6.426 19.843 -14.472 1.00 91.25 177 VAL A CA 1
ATOM 1415 C C . VAL A 1 177 ? -7.919 19.574 -14.675 1.00 91.25 177 VAL A C 1
ATOM 1417 O O . VAL A 1 177 ? -8.683 20.512 -14.895 1.00 91.25 177 VAL A O 1
ATOM 1420 N N . LYS A 1 178 ? -8.369 18.317 -14.538 1.00 93.62 178 LYS A N 1
ATOM 1421 C CA . LYS A 1 178 ? -9.800 17.971 -14.618 1.00 93.62 178 LYS A CA 1
ATOM 1422 C C . LYS A 1 178 ? -10.629 18.672 -13.541 1.00 93.62 178 LYS A C 1
ATOM 1424 O O . LYS A 1 178 ? -11.713 19.165 -13.841 1.00 93.62 178 LYS A O 1
ATOM 1429 N N . ALA A 1 179 ? -10.146 18.707 -12.298 1.00 93.62 179 ALA A N 1
ATOM 1430 C CA . ALA A 1 179 ? -10.844 19.358 -11.194 1.00 93.62 179 ALA A CA 1
ATOM 1431 C C . ALA A 1 179 ? -10.997 20.864 -11.443 1.00 93.62 179 ALA A C 1
ATOM 1433 O O . ALA A 1 179 ? -12.099 21.389 -11.288 1.00 93.62 179 ALA A O 1
ATOM 1434 N N . ARG A 1 180 ? -9.936 21.533 -11.912 1.00 93.44 180 ARG A N 1
ATOM 1435 C CA . ARG A 1 180 ? -9.970 22.955 -12.280 1.00 93.44 180 ARG A CA 1
ATOM 1436 C C . ARG A 1 180 ? -10.903 23.230 -13.452 1.00 93.44 180 ARG A C 1
ATOM 1438 O O . ARG A 1 180 ? -11.750 24.108 -13.345 1.00 93.44 180 ARG A O 1
ATOM 1445 N N . ALA A 1 181 ? -10.811 22.443 -14.524 1.00 93.94 181 ALA A N 1
ATOM 1446 C CA . ALA A 1 181 ? -11.696 22.572 -15.682 1.00 93.94 181 ALA A CA 1
ATOM 1447 C C . ALA A 1 181 ? -13.179 22.393 -15.309 1.00 93.94 181 ALA A C 1
ATOM 1449 O O . ALA A 1 181 ? -14.049 23.025 -15.898 1.00 93.94 181 ALA A O 1
ATOM 1450 N N . ALA A 1 182 ? -13.466 21.563 -14.303 1.00 95.88 182 ALA A N 1
ATOM 1451 C CA . ALA A 1 182 ? -14.806 21.359 -13.763 1.00 95.88 182 ALA A CA 1
ATOM 1452 C C . ALA A 1 182 ? -15.204 22.365 -12.662 1.00 95.88 182 ALA A C 1
ATOM 1454 O O . ALA A 1 182 ? -16.261 22.196 -12.055 1.00 95.88 182 ALA A O 1
ATOM 14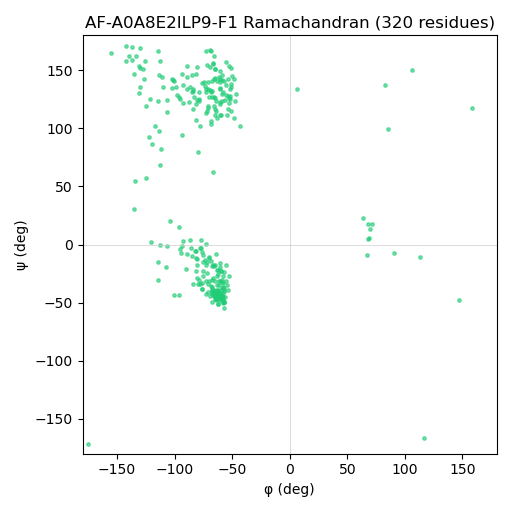55 N N . GLY A 1 183 ? -14.366 23.361 -12.348 1.00 95.62 183 GLY A N 1
ATOM 1456 C CA . GLY A 1 183 ? -14.619 24.347 -11.292 1.00 95.62 183 GLY A CA 1
ATOM 1457 C C . GLY A 1 183 ? -14.704 23.758 -9.878 1.00 95.62 183 GLY A C 1
ATOM 1458 O O . GLY A 1 183 ? -15.342 24.341 -9.004 1.00 95.62 183 GLY A O 1
ATOM 1459 N N . ARG A 1 184 ? -14.110 22.583 -9.634 1.00 95.69 184 ARG A N 1
ATOM 1460 C CA . ARG A 1 184 ? -14.197 21.900 -8.336 1.00 95.69 184 ARG A CA 1
ATOM 1461 C C . ARG A 1 184 ? -13.194 22.503 -7.348 1.00 95.69 184 ARG A C 1
ATOM 1463 O O . ARG A 1 184 ? -11.994 22.470 -7.631 1.00 95.69 184 ARG A O 1
ATOM 1470 N N . PRO A 1 185 ? -13.636 22.979 -6.168 1.00 94.19 185 PRO A N 1
ATOM 1471 C CA . PRO A 1 185 ? -12.741 23.569 -5.169 1.00 94.19 185 PRO A CA 1
ATOM 1472 C C . PRO A 1 185 ? -11.875 22.522 -4.455 1.00 94.19 185 PRO A C 1
ATOM 1474 O O . PRO A 1 185 ? -10.861 22.863 -3.848 1.00 94.19 185 PRO A O 1
ATOM 1477 N N . THR A 1 186 ? -12.266 21.250 -4.528 1.00 93.88 186 THR A N 1
ATOM 1478 C CA . THR A 1 186 ? -11.564 20.132 -3.906 1.00 93.88 186 THR A CA 1
ATOM 1479 C C . THR A 1 186 ? -11.342 18.991 -4.892 1.00 93.88 186 THR A C 1
ATOM 1481 O O . THR A 1 186 ? -12.100 18.790 -5.846 1.00 93.88 186 THR A O 1
ATOM 1484 N N . MET A 1 187 ? -10.291 18.217 -4.635 1.00 93.00 187 MET A N 1
ATOM 1485 C CA . MET A 1 187 ? -9.952 17.008 -5.373 1.00 93.00 187 MET A CA 1
ATOM 1486 C C . MET A 1 187 ? -9.395 15.930 -4.440 1.00 93.00 187 MET A C 1
ATOM 1488 O O . MET A 1 187 ? -9.099 16.180 -3.272 1.00 93.00 187 MET A O 1
ATOM 1492 N N . VAL A 1 188 ? -9.228 14.720 -4.974 1.00 91.12 188 VAL A N 1
ATOM 1493 C CA . VAL A 1 188 ? -8.700 13.575 -4.226 1.00 91.12 188 VAL A CA 1
ATOM 1494 C C . VAL A 1 188 ? -7.196 13.439 -4.468 1.00 91.12 188 VAL A C 1
ATOM 1496 O O . VAL A 1 188 ? -6.737 13.337 -5.608 1.00 91.12 188 VAL A O 1
ATOM 1499 N N . ALA A 1 189 ? -6.420 13.418 -3.387 1.00 92.06 189 ALA A N 1
ATOM 1500 C CA . ALA A 1 189 ? -4.991 13.138 -3.410 1.00 92.06 189 ALA A CA 1
ATOM 1501 C C . ALA A 1 189 ? -4.707 11.668 -3.777 1.00 92.06 189 ALA A C 1
ATOM 1503 O O . ALA A 1 189 ? -5.568 10.795 -3.686 1.00 92.06 189 ALA A O 1
ATOM 1504 N N . ILE A 1 190 ? -3.456 11.338 -4.112 1.00 91.38 190 ILE A N 1
ATOM 1505 C CA . ILE A 1 190 ? -3.048 9.956 -4.436 1.00 91.38 190 ILE A CA 1
ATOM 1506 C C . ILE A 1 190 ? -3.337 8.986 -3.276 1.00 91.38 190 ILE A C 1
ATOM 1508 O O . ILE A 1 190 ? -3.682 7.829 -3.515 1.00 91.38 190 ILE A O 1
ATOM 1512 N N . CYS A 1 191 ? -3.241 9.454 -2.028 1.00 89.06 191 CYS A N 1
ATOM 1513 C CA . CYS A 1 191 ? -3.551 8.649 -0.848 1.00 89.06 191 CYS A CA 1
ATOM 1514 C C . CYS A 1 191 ? -5.054 8.469 -0.573 1.00 89.06 191 CYS A C 1
ATOM 1516 O O . CYS A 1 191 ? -5.412 7.772 0.371 1.00 89.06 191 CYS A O 1
ATOM 1518 N N . GLY A 1 192 ? -5.930 9.091 -1.368 1.00 88.88 192 GLY A N 1
ATOM 1519 C CA . GLY A 1 192 ? -7.381 9.059 -1.185 1.00 88.88 192 GLY A CA 1
ATOM 1520 C C . GLY A 1 192 ? -7.954 10.177 -0.312 1.00 88.88 192 GLY A C 1
ATOM 1521 O O . GLY A 1 192 ? -9.173 10.284 -0.237 1.00 88.88 192 GLY A O 1
ATOM 1522 N N . ASP A 1 193 ? -7.112 10.993 0.324 1.00 89.25 193 ASP A N 1
ATOM 1523 C CA . ASP A 1 193 ? -7.566 12.121 1.145 1.00 89.25 193 ASP A CA 1
ATOM 1524 C C . ASP A 1 193 ? -8.120 13.267 0.284 1.00 89.25 193 ASP A C 1
ATOM 1526 O O . ASP A 1 193 ? -7.728 13.423 -0.878 1.00 89.25 193 ASP A O 1
ATOM 1530 N N . SER A 1 194 ? -9.011 14.075 0.855 1.00 89.81 194 SER A N 1
ATOM 1531 C CA . SER A 1 194 ? -9.535 15.274 0.193 1.00 89.81 194 SER A CA 1
ATOM 1532 C C . SER A 1 194 ? -8.573 16.438 0.395 1.00 89.81 194 SER A C 1
ATOM 1534 O O . SER A 1 194 ? -8.136 16.703 1.509 1.00 89.81 194 SER A O 1
ATOM 1536 N N . MET A 1 195 ? -8.275 17.174 -0.672 1.00 90.12 195 MET A N 1
ATOM 1537 C CA . MET A 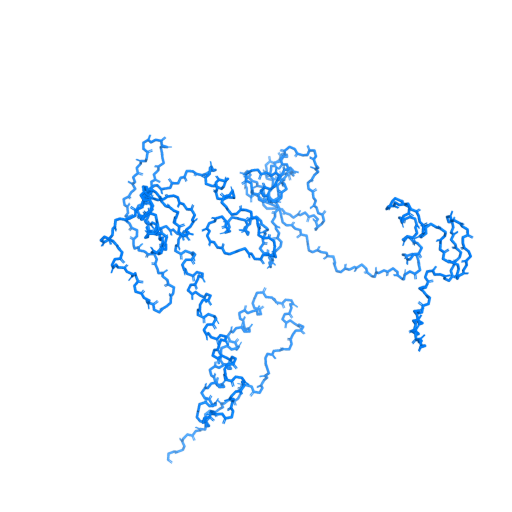1 195 ? -7.438 18.370 -0.618 1.00 90.12 195 MET A CA 1
ATOM 1538 C C . MET A 1 195 ? -8.028 19.495 -1.467 1.00 90.12 195 MET A C 1
ATOM 1540 O O . MET A 1 195 ? -8.819 19.248 -2.379 1.00 90.12 195 MET A O 1
ATOM 1544 N N . ALA A 1 196 ? -7.633 20.735 -1.179 1.00 91.44 196 ALA A N 1
ATOM 1545 C CA . ALA A 1 196 ? -7.959 21.871 -2.032 1.00 91.44 196 ALA A CA 1
ATOM 1546 C C . ALA A 1 196 ? -7.366 21.669 -3.433 1.00 91.44 196 ALA A C 1
ATOM 1548 O O . ALA A 1 196 ? -6.234 21.195 -3.575 1.00 91.44 196 ALA A O 1
ATOM 1549 N N . THR A 1 197 ? -8.127 22.031 -4.464 1.00 91.81 197 THR A N 1
ATOM 1550 C CA . THR A 1 197 ? -7.646 21.968 -5.843 1.00 91.81 197 THR A CA 1
ATOM 1551 C C . THR A 1 197 ? -6.501 22.972 -6.015 1.00 91.81 197 THR A C 1
ATOM 1553 O O . THR A 1 197 ? -6.707 24.171 -5.811 1.00 91.81 197 THR A O 1
ATOM 1556 N N . PRO A 1 198 ? -5.287 22.519 -6.368 1.00 87.44 198 PRO A N 1
ATOM 1557 C CA . PRO A 1 198 ? -4.129 23.396 -6.451 1.00 87.44 198 PRO A CA 1
ATOM 1558 C C . PRO A 1 198 ? -4.249 24.343 -7.659 1.00 87.44 198 PRO A C 1
ATOM 1560 O O . PRO A 1 198 ? -4.671 23.899 -8.730 1.00 87.44 198 PRO A O 1
ATOM 1563 N N . PRO A 1 199 ? -3.867 25.626 -7.532 1.00 85.06 199 PRO A N 1
ATOM 1564 C CA . PRO A 1 199 ? -3.898 26.586 -8.638 1.00 85.06 199 PRO A CA 1
ATOM 1565 C C . PRO A 1 199 ? -2.889 26.244 -9.749 1.00 85.06 199 PRO A C 1
ATOM 1567 O O . PRO A 1 199 ? -1.870 25.605 -9.491 1.00 85.06 199 PRO A O 1
ATOM 1570 N N . ASP A 1 200 ? -3.143 26.722 -10.977 1.00 79.56 200 ASP A N 1
ATOM 1571 C CA . ASP A 1 200 ? -2.358 26.383 -12.184 1.00 79.56 200 ASP A CA 1
ATOM 1572 C C . ASP A 1 200 ? -0.849 26.645 -12.049 1.00 79.56 200 ASP A C 1
ATOM 1574 O O . ASP A 1 200 ? -0.031 25.882 -12.557 1.00 79.56 200 ASP A O 1
ATOM 1578 N N . HIS A 1 201 ? -0.445 27.691 -11.325 1.00 72.56 201 HIS A N 1
ATOM 1579 C CA . HIS A 1 201 ? 0.969 28.053 -11.180 1.00 72.56 201 HIS A CA 1
ATOM 1580 C C . HIS A 1 201 ? 1.785 27.064 -10.323 1.00 72.56 201 HIS A C 1
ATOM 1582 O O . HIS A 1 201 ? 3.015 27.134 -10.316 1.00 72.56 201 HIS A O 1
ATOM 1588 N N . LEU A 1 202 ? 1.135 26.140 -9.603 1.00 69.50 202 LEU A N 1
ATOM 1589 C CA . LEU A 1 202 ? 1.812 25.106 -8.808 1.00 69.50 202 LEU A CA 1
ATOM 1590 C C . LEU A 1 202 ? 2.107 23.822 -9.594 1.00 69.50 202 LEU A C 1
ATOM 1592 O O . LEU A 1 202 ? 2.859 22.975 -9.109 1.00 69.50 202 LEU A O 1
ATOM 1596 N N . ASP A 1 203 ? 1.600 23.699 -10.821 1.00 62.00 203 ASP A N 1
ATOM 1597 C CA . ASP A 1 203 ? 1.816 22.538 -11.690 1.00 62.00 203 ASP A CA 1
ATOM 1598 C C . ASP A 1 203 ? 3.278 22.387 -12.160 1.00 62.00 203 ASP A C 1
ATOM 1600 O O . ASP A 1 203 ? 3.697 21.315 -12.596 1.00 62.00 203 ASP A O 1
ATOM 1604 N N . GLY A 1 204 ? 4.076 23.456 -12.066 1.00 46.09 204 GLY A N 1
ATOM 1605 C CA . GLY A 1 204 ? 5.382 23.577 -12.725 1.00 46.09 204 GLY A CA 1
ATOM 1606 C C . GLY A 1 204 ? 6.579 22.934 -12.019 1.00 46.09 204 GLY A C 1
ATOM 1607 O O . GLY A 1 204 ? 7.670 22.911 -12.584 1.00 46.09 204 GLY A O 1
ATOM 1608 N N . LYS A 1 205 ? 6.430 22.393 -10.804 1.00 50.84 205 LYS A N 1
ATOM 1609 C CA . LYS A 1 205 ? 7.506 21.628 -10.147 1.00 50.84 205 LYS A CA 1
ATOM 1610 C C . LYS A 1 205 ? 7.108 20.169 -10.037 1.00 50.84 205 LYS A C 1
ATOM 1612 O O . LYS A 1 205 ? 6.919 19.652 -8.935 1.00 50.84 205 LYS A O 1
ATOM 1617 N N . ALA A 1 206 ? 7.025 19.488 -11.181 1.00 51.53 206 ALA A N 1
ATOM 1618 C CA . ALA A 1 206 ? 7.168 18.039 -11.195 1.00 51.53 206 ALA A CA 1
ATOM 1619 C C . ALA A 1 206 ? 8.428 17.722 -10.378 1.00 51.53 206 ALA A C 1
ATOM 1621 O O . ALA A 1 206 ? 9.532 18.083 -10.791 1.00 51.53 206 ALA A O 1
ATOM 1622 N N . ARG A 1 207 ? 8.274 17.149 -9.171 1.00 54.25 207 ARG A N 1
ATOM 1623 C CA . ARG A 1 207 ? 9.428 16.664 -8.403 1.00 54.25 207 ARG A CA 1
ATOM 1624 C C . ARG A 1 207 ? 10.136 15.714 -9.357 1.00 54.25 207 ARG A C 1
ATOM 1626 O O . ARG A 1 207 ? 9.530 14.714 -9.754 1.00 54.25 207 ARG A O 1
ATOM 1633 N N . SER A 1 208 ? 11.323 16.116 -9.815 1.00 44.72 208 SER A N 1
ATOM 1634 C CA . SER A 1 208 ? 11.979 15.480 -10.948 1.00 44.72 208 SER A CA 1
ATOM 1635 C C . SER A 1 208 ? 12.115 13.983 -10.683 1.00 44.72 208 SER A C 1
ATOM 1637 O O . SER A 1 208 ? 12.044 13.505 -9.540 1.00 44.72 208 SER A O 1
ATOM 1639 N N . ALA A 1 209 ? 12.244 13.222 -11.762 1.00 50.28 209 ALA A N 1
ATOM 1640 C CA . ALA A 1 209 ? 12.517 11.798 -11.719 1.00 50.28 209 ALA A CA 1
ATOM 1641 C C . ALA A 1 209 ? 13.930 11.540 -11.159 1.00 50.28 209 ALA A C 1
ATOM 1643 O O . ALA A 1 209 ? 14.791 11.014 -11.853 1.00 50.28 209 ALA A O 1
ATOM 1644 N N . GLU A 1 210 ? 14.192 11.922 -9.906 1.00 55.34 210 GLU A N 1
ATOM 1645 C CA . GLU A 1 210 ? 15.325 11.399 -9.158 1.00 55.34 210 GLU A CA 1
ATOM 1646 C C . GLU A 1 210 ? 15.255 9.877 -9.224 1.00 55.34 210 GLU A C 1
ATOM 1648 O O . GLU A 1 210 ? 14.219 9.276 -8.903 1.00 55.34 210 GLU A O 1
ATOM 1653 N N . ALA A 1 211 ? 16.348 9.272 -9.686 1.00 58.56 211 ALA A N 1
ATOM 1654 C CA . ALA A 1 211 ? 16.484 7.834 -9.775 1.00 58.56 211 ALA A CA 1
ATOM 1655 C C . ALA A 1 211 ? 16.326 7.232 -8.371 1.00 58.56 211 ALA A C 1
ATOM 1657 O O . ALA A 1 211 ? 17.165 7.429 -7.493 1.00 58.56 211 ALA A O 1
ATOM 1658 N N . GLY A 1 212 ? 15.228 6.503 -8.158 1.00 74.38 212 GLY A N 1
ATOM 1659 C CA . GLY A 1 212 ? 14.956 5.786 -6.916 1.00 74.38 212 GLY A CA 1
ATOM 1660 C C . GLY A 1 212 ? 13.728 6.266 -6.141 1.00 74.38 212 GLY A C 1
ATOM 1661 O O . GLY A 1 212 ? 12.835 6.952 -6.652 1.00 74.38 212 GLY A O 1
ATOM 1662 N N . LEU A 1 213 ? 13.658 5.810 -4.889 1.00 84.25 213 LEU A N 1
ATOM 1663 C CA . LEU A 1 213 ? 12.554 6.106 -3.982 1.00 84.25 213 LEU A CA 1
ATOM 1664 C C . LEU A 1 213 ? 12.640 7.553 -3.495 1.00 84.25 213 LEU A C 1
ATOM 1666 O O . LEU A 1 213 ? 13.702 8.031 -3.101 1.00 84.25 213 LEU A O 1
ATOM 1670 N N . VAL A 1 214 ? 11.496 8.225 -3.482 1.00 84.62 214 VAL A N 1
ATOM 1671 C CA . VAL A 1 214 ? 11.339 9.565 -2.931 1.00 84.62 214 VAL A CA 1
ATOM 1672 C C . VAL A 1 214 ? 11.524 9.509 -1.422 1.00 84.62 214 VAL A C 1
ATOM 1674 O O . VAL A 1 214 ? 10.839 8.749 -0.727 1.00 84.62 214 VAL A O 1
ATOM 1677 N N . LYS A 1 215 ? 12.419 10.355 -0.915 1.00 83.19 215 LYS A N 1
ATOM 1678 C CA . LYS A 1 215 ? 12.584 10.589 0.519 1.00 83.19 215 LYS A CA 1
ATOM 1679 C C . LYS A 1 215 ? 11.585 11.645 1.008 1.00 83.19 215 LYS A C 1
ATOM 1681 O O . LYS A 1 215 ? 11.267 12.566 0.253 1.00 83.19 215 LYS A O 1
ATOM 1686 N N . PRO A 1 216 ? 11.087 11.531 2.250 1.00 80.19 216 PRO A N 1
ATOM 1687 C CA . PRO A 1 216 ? 10.255 12.576 2.831 1.00 80.19 216 PRO A CA 1
ATOM 1688 C C . PRO A 1 216 ? 11.059 13.872 2.930 1.00 80.19 216 PRO A C 1
ATOM 1690 O O . PRO A 1 216 ? 12.260 13.841 3.211 1.00 80.19 216 PRO A O 1
ATOM 1693 N N . LYS A 1 217 ? 10.403 15.014 2.713 1.00 77.94 217 LYS A N 1
ATOM 1694 C CA . LYS A 1 217 ? 10.978 16.305 3.103 1.00 77.94 217 LYS A CA 1
ATOM 1695 C C . LYS A 1 217 ? 11.245 16.330 4.609 1.00 77.94 217 LYS A C 1
ATOM 1697 O O . LYS A 1 217 ? 10.486 15.740 5.378 1.00 77.94 217 LYS A O 1
ATOM 1702 N N . THR A 1 218 ? 12.309 17.024 5.011 1.00 65.88 218 THR A N 1
ATOM 1703 C CA . THR A 1 218 ? 12.645 17.252 6.420 1.00 65.88 218 THR A CA 1
ATOM 1704 C C . THR A 1 218 ? 11.433 17.830 7.148 1.00 65.88 218 THR A C 1
ATOM 1706 O O . THR A 1 218 ? 10.846 18.808 6.680 1.00 65.88 218 THR A O 1
ATOM 1709 N N . MET A 1 219 ? 11.039 17.188 8.250 1.00 63.88 219 MET A N 1
ATOM 1710 C CA . MET A 1 219 ? 9.928 17.643 9.085 1.00 63.88 219 MET A CA 1
ATOM 1711 C C . MET A 1 219 ? 10.317 18.953 9.766 1.00 63.88 219 MET A C 1
ATOM 1713 O O . MET A 1 219 ? 11.466 19.123 10.174 1.00 63.88 219 MET A O 1
ATOM 1717 N N . ARG A 1 220 ? 9.370 19.885 9.873 1.00 63.88 220 ARG A N 1
ATOM 1718 C CA . ARG A 1 220 ? 9.525 21.010 10.799 1.00 63.88 220 ARG A CA 1
ATOM 1719 C C . ARG A 1 220 ? 9.304 20.475 12.213 1.00 63.88 220 ARG A C 1
ATOM 1721 O O . ARG A 1 220 ? 8.412 19.659 12.410 1.00 63.88 220 ARG A O 1
ATOM 1728 N N . GLU A 1 221 ? 10.101 20.927 13.175 1.00 68.44 221 GLU A N 1
ATOM 1729 C CA . GLU A 1 221 ? 9.994 20.495 14.582 1.00 68.44 221 GLU A CA 1
ATOM 1730 C C . GLU A 1 221 ? 8.816 21.147 15.325 1.00 68.44 221 GLU A C 1
ATOM 1732 O O . GLU A 1 221 ? 8.524 20.789 16.460 1.00 68.44 221 GLU A O 1
ATOM 1737 N N . ASN A 1 222 ? 8.125 22.095 14.688 1.00 70.62 222 ASN A N 1
ATOM 1738 C CA . ASN A 1 222 ? 7.011 22.800 15.304 1.00 70.62 222 ASN A CA 1
ATOM 1739 C C . ASN A 1 222 ? 5.731 21.963 15.220 1.00 70.62 222 ASN A C 1
ATOM 1741 O O . ASN A 1 222 ? 5.263 21.633 14.127 1.00 70.62 222 ASN A O 1
ATOM 1745 N N . GLU A 1 223 ? 5.165 21.669 16.386 1.00 78.69 223 GLU A N 1
ATOM 1746 C CA . GLU A 1 223 ? 3.833 21.098 16.542 1.00 78.69 223 GLU A CA 1
ATOM 1747 C C . GLU A 1 223 ? 2.782 22.211 16.638 1.00 78.69 223 GLU A C 1
ATOM 1749 O O . GLU A 1 223 ? 3.018 23.267 17.228 1.00 78.69 223 GLU A O 1
ATOM 1754 N N . TYR A 1 224 ? 1.612 21.964 16.062 1.00 79.56 224 TYR A N 1
ATOM 1755 C CA . TYR A 1 224 ? 0.465 22.862 16.077 1.00 79.56 224 TYR A CA 1
ATOM 1756 C C . TYR A 1 224 ? -0.718 22.150 16.710 1.00 79.56 224 TYR A C 1
ATOM 1758 O O . TYR A 1 224 ? -1.112 21.081 16.246 1.00 79.56 224 TYR A O 1
ATOM 1766 N N . GLU A 1 225 ? -1.304 22.751 17.736 1.00 82.38 225 GLU A N 1
ATOM 1767 C CA . GLU A 1 225 ? -2.525 22.237 18.342 1.00 82.38 225 GLU A CA 1
ATOM 1768 C C . GLU A 1 225 ? -3.737 22.622 17.484 1.00 82.38 225 GLU A C 1
ATOM 1770 O O . GLU A 1 225 ? -3.974 23.794 17.182 1.00 82.38 225 GLU A O 1
ATOM 1775 N N . ASP A 1 226 ? -4.507 21.624 17.067 1.00 78.38 226 ASP A N 1
ATOM 1776 C CA . ASP A 1 226 ? -5.790 21.824 16.412 1.00 78.38 226 ASP A CA 1
ATOM 1777 C C . ASP A 1 226 ? -6.865 22.085 17.466 1.00 78.38 226 ASP A C 1
ATOM 1779 O O . ASP A 1 226 ? -7.324 21.169 18.148 1.00 78.38 226 ASP A O 1
ATOM 1783 N N . ALA A 1 227 ? -7.307 23.339 17.554 1.00 76.19 227 ALA A N 1
ATOM 1784 C CA . ALA A 1 227 ? -8.321 23.779 18.506 1.00 76.19 227 ALA A CA 1
ATOM 1785 C C . ALA A 1 227 ? -9.657 23.015 18.401 1.00 76.19 227 ALA A C 1
ATOM 1787 O O . ALA A 1 227 ? -10.402 22.965 19.378 1.00 76.19 227 ALA A O 1
ATOM 1788 N N . ALA A 1 228 ? -9.982 22.421 17.245 1.00 76.12 228 ALA A N 1
ATOM 1789 C CA . ALA A 1 228 ? -11.223 21.669 17.067 1.00 76.12 228 ALA A CA 1
ATOM 1790 C C . ALA A 1 228 ? -11.145 20.239 17.625 1.00 76.12 228 ALA A C 1
ATOM 1792 O O . ALA A 1 228 ? -12.169 19.682 18.022 1.00 76.12 228 ALA A O 1
ATOM 1793 N N . THR A 1 229 ? -9.953 19.632 17.644 1.00 77.38 229 THR A N 1
ATOM 1794 C CA . THR A 1 229 ? -9.761 18.234 18.068 1.00 77.38 229 THR A CA 1
ATOM 1795 C C . THR A 1 229 ? -8.933 18.080 19.344 1.00 77.38 229 THR A C 1
ATOM 1797 O O . THR A 1 229 ? -8.963 17.007 19.946 1.00 77.38 229 THR A O 1
ATOM 1800 N N . GLY A 1 230 ? -8.220 19.127 19.773 1.00 81.19 230 GLY A N 1
ATOM 1801 C CA . GLY A 1 230 ? -7.257 19.093 20.879 1.00 81.19 230 GLY A CA 1
ATOM 1802 C C . GLY A 1 230 ? -6.009 18.256 20.575 1.00 81.19 230 GLY A C 1
ATOM 1803 O O . GLY A 1 230 ? -5.337 17.800 21.497 1.00 81.19 230 GLY A O 1
ATOM 1804 N N . LEU A 1 231 ? -5.737 17.971 19.295 1.00 82.69 231 LEU A N 1
ATOM 1805 C CA . LEU A 1 231 ? -4.613 17.140 18.857 1.00 82.69 231 LEU A CA 1
ATOM 1806 C C . LEU A 1 231 ? -3.473 18.000 18.314 1.00 82.69 231 LEU A C 1
ATOM 1808 O O . LEU A 1 231 ? -3.712 18.966 17.594 1.00 82.69 231 LEU A O 1
ATOM 1812 N N . SER A 1 232 ? -2.235 17.599 18.600 1.00 81.06 232 SER A N 1
ATOM 1813 C CA . SER A 1 232 ? -1.034 18.232 18.051 1.00 81.06 232 SER A CA 1
ATOM 1814 C C . SER A 1 232 ? -0.621 17.599 16.723 1.00 81.06 232 SER A C 1
ATOM 1816 O O . SER A 1 232 ? -0.546 16.375 16.589 1.00 81.06 232 SER A O 1
ATOM 1818 N N . TRP A 1 233 ? -0.316 18.442 15.740 1.00 83.81 233 TRP A N 1
ATOM 1819 C CA . TRP A 1 233 ? 0.040 18.046 14.382 1.00 83.81 233 TRP A CA 1
ATOM 1820 C C . TRP A 1 233 ? 1.350 18.676 13.923 1.00 83.81 233 TRP A C 1
ATOM 1822 O O . TRP A 1 233 ? 1.680 19.792 14.304 1.00 83.81 233 TRP A O 1
ATOM 1832 N N . VAL A 1 234 ? 2.061 17.987 13.031 1.00 80.94 234 VAL A N 1
ATOM 1833 C CA . VAL A 1 234 ? 3.298 18.482 12.404 1.00 80.94 234 VAL A CA 1
ATOM 1834 C C . VAL A 1 234 ? 3.117 18.710 10.907 1.00 80.94 234 VAL A C 1
ATOM 1836 O O . VAL A 1 234 ? 2.429 17.942 10.227 1.00 80.94 234 VAL A O 1
ATOM 1839 N N . ASP A 1 235 ? 3.793 19.726 10.377 1.00 81.62 235 ASP A N 1
ATOM 1840 C CA . ASP A 1 235 ? 3.914 19.950 8.935 1.00 81.62 235 ASP A CA 1
ATOM 1841 C C . ASP A 1 235 ? 4.851 18.901 8.320 1.00 81.62 235 ASP A C 1
ATOM 1843 O O . ASP A 1 235 ? 6.059 18.885 8.586 1.00 81.62 235 ASP A O 1
ATOM 1847 N N . MET A 1 236 ? 4.329 18.037 7.446 1.00 84.81 236 MET A N 1
ATOM 1848 C CA . MET A 1 236 ? 5.152 17.036 6.761 1.00 84.81 236 MET A CA 1
ATOM 1849 C C . MET A 1 236 ? 4.568 16.575 5.421 1.00 84.81 236 MET A C 1
ATOM 1851 O O . MET A 1 236 ? 3.391 16.777 5.120 1.00 84.81 236 MET A O 1
ATOM 1855 N N . ASP A 1 237 ? 5.391 15.907 4.604 1.00 87.81 237 ASP A N 1
ATOM 1856 C CA . ASP A 1 237 ? 4.895 15.170 3.437 1.00 87.81 237 ASP A CA 1
ATOM 1857 C C . ASP A 1 237 ? 3.917 14.072 3.899 1.00 87.81 237 ASP A C 1
ATOM 1859 O O . ASP A 1 237 ? 4.203 13.312 4.826 1.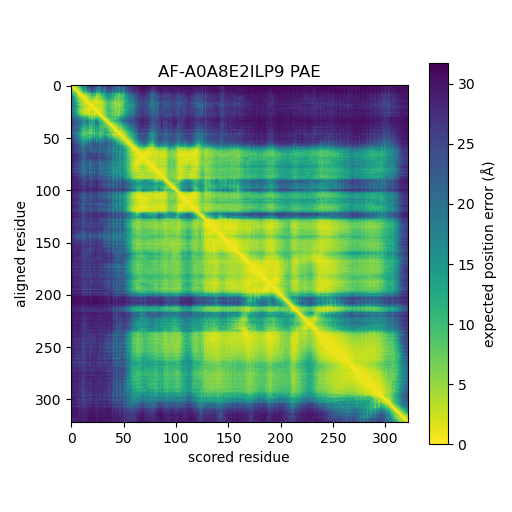00 87.81 237 ASP A O 1
ATOM 1863 N N . CYS A 1 238 ? 2.773 13.944 3.222 1.00 88.62 238 CYS A N 1
ATOM 1864 C CA . CYS A 1 238 ? 1.814 12.883 3.516 1.00 88.62 238 CYS A CA 1
ATOM 1865 C C . CYS A 1 238 ? 2.469 11.506 3.306 1.00 88.62 238 CYS A C 1
ATOM 1867 O O . CYS A 1 238 ? 2.730 11.097 2.170 1.00 88.62 238 CYS A O 1
ATOM 1869 N N . VAL A 1 239 ? 2.691 10.762 4.394 1.00 88.94 239 VAL A N 1
ATOM 1870 C CA . VAL A 1 239 ? 3.376 9.454 4.374 1.00 88.94 239 VAL A CA 1
ATOM 1871 C C . VAL A 1 239 ? 2.675 8.457 3.447 1.00 88.94 239 VAL A C 1
ATOM 1873 O O . VAL A 1 239 ? 3.335 7.721 2.716 1.00 88.94 239 VAL A O 1
ATOM 1876 N N . ASN A 1 240 ? 1.339 8.481 3.400 1.00 90.62 240 ASN A N 1
ATOM 1877 C CA . ASN A 1 240 ? 0.560 7.610 2.516 1.00 90.62 240 ASN A CA 1
ATOM 1878 C C . ASN A 1 240 ? 0.763 7.970 1.038 1.00 90.62 240 ASN A C 1
ATOM 1880 O O . ASN A 1 240 ? 0.972 7.084 0.214 1.00 90.62 240 ASN A O 1
ATOM 1884 N N . CYS A 1 241 ? 0.772 9.263 0.691 1.00 90.19 241 CYS A N 1
ATOM 1885 C CA . CYS A 1 241 ? 1.115 9.699 -0.666 1.00 90.19 241 CYS A CA 1
ATOM 1886 C C . CYS A 1 241 ? 2.526 9.239 -1.043 1.00 90.19 241 CYS A C 1
ATOM 1888 O O . CYS A 1 241 ? 2.728 8.705 -2.132 1.00 90.19 241 CYS A O 1
ATOM 1890 N N . LEU A 1 242 ? 3.484 9.407 -0.130 1.00 89.94 242 LEU A N 1
ATOM 1891 C CA . LEU A 1 242 ? 4.877 9.034 -0.342 1.00 89.94 242 LEU A CA 1
ATOM 1892 C C . LEU A 1 242 ? 5.036 7.525 -0.568 1.00 89.94 242 LEU A C 1
ATOM 1894 O O . LEU A 1 242 ? 5.737 7.105 -1.487 1.00 89.94 242 LEU A O 1
ATOM 1898 N N . LYS A 1 243 ? 4.326 6.712 0.223 1.00 91.25 243 LYS A N 1
ATOM 1899 C CA . LYS A 1 243 ? 4.251 5.259 0.060 1.00 91.25 243 LYS A CA 1
ATOM 1900 C C . LYS A 1 243 ? 3.751 4.886 -1.332 1.00 91.25 243 LYS A C 1
ATOM 1902 O O . LYS A 1 243 ? 4.448 4.173 -2.043 1.00 91.25 243 LYS A O 1
ATOM 1907 N N . VAL A 1 244 ? 2.591 5.399 -1.742 1.00 90.88 244 VAL A N 1
ATOM 1908 C CA . VAL A 1 244 ? 1.981 5.057 -3.039 1.00 90.88 244 VAL A CA 1
ATOM 1909 C C . VAL A 1 244 ? 2.864 5.499 -4.205 1.00 90.88 244 VAL A C 1
ATOM 1911 O O . VAL A 1 244 ? 3.019 4.775 -5.186 1.00 90.88 244 VAL A O 1
ATOM 1914 N N . VAL A 1 245 ? 3.491 6.673 -4.104 1.00 89.75 245 VAL A N 1
ATOM 1915 C CA . VAL A 1 245 ? 4.456 7.147 -5.105 1.00 89.75 245 VAL A CA 1
ATOM 1916 C C . VAL A 1 245 ? 5.649 6.196 -5.205 1.00 89.75 245 VAL A C 1
ATOM 1918 O O . VAL A 1 245 ? 6.039 5.823 -6.311 1.00 89.75 245 VAL A O 1
ATOM 1921 N N . ASN A 1 246 ? 6.199 5.767 -4.072 1.00 90.25 246 ASN A N 1
ATOM 1922 C CA . ASN A 1 246 ? 7.330 4.844 -4.022 1.00 90.25 246 ASN A CA 1
ATOM 1923 C C . ASN A 1 246 ? 6.974 3.439 -4.516 1.00 90.25 246 ASN A C 1
ATOM 1925 O O . ASN A 1 246 ? 7.765 2.841 -5.242 1.00 90.25 246 ASN A O 1
ATOM 1929 N N . GLU A 1 247 ? 5.777 2.942 -4.206 1.00 89.69 247 GLU A N 1
ATOM 1930 C CA . GLU A 1 247 ? 5.255 1.686 -4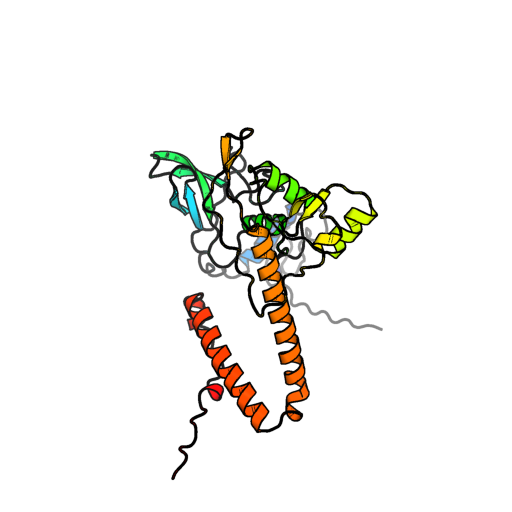.751 1.00 89.69 247 GLU A CA 1
ATOM 1931 C C . GLU A 1 247 ? 5.141 1.752 -6.274 1.00 89.69 247 GLU A C 1
ATOM 1933 O O . GLU A 1 247 ? 5.656 0.876 -6.964 1.00 89.69 247 GLU A O 1
ATOM 1938 N N . ARG A 1 248 ? 4.557 2.829 -6.815 1.00 88.19 248 ARG A N 1
ATOM 1939 C CA . ARG A 1 248 ? 4.445 3.032 -8.267 1.00 88.19 248 ARG A CA 1
ATOM 1940 C C . ARG A 1 248 ? 5.806 3.163 -8.943 1.00 88.19 248 ARG A C 1
ATOM 1942 O O . ARG A 1 248 ? 5.995 2.604 -10.017 1.00 88.19 248 ARG A O 1
ATOM 1949 N N . ARG A 1 249 ? 6.759 3.883 -8.342 1.00 88.94 249 ARG A N 1
ATOM 1950 C CA . ARG A 1 249 ? 8.131 3.996 -8.871 1.00 88.94 249 ARG A CA 1
ATOM 1951 C C . ARG A 1 249 ? 8.838 2.645 -8.889 1.00 88.94 249 ARG A C 1
ATOM 1953 O O . ARG A 1 249 ? 9.457 2.301 -9.889 1.00 88.94 249 ARG A O 1
ATOM 1960 N N . LEU A 1 250 ? 8.719 1.875 -7.808 1.00 89.31 250 LEU A N 1
ATOM 1961 C CA . LEU A 1 250 ? 9.292 0.536 -7.732 1.00 89.31 250 LEU A CA 1
ATOM 1962 C C . LEU A 1 250 ? 8.651 -0.406 -8.753 1.00 89.31 250 LEU A C 1
ATOM 1964 O O . LEU A 1 250 ? 9.364 -1.192 -9.369 1.00 89.31 250 LEU A O 1
ATOM 1968 N N . GLN A 1 251 ? 7.332 -0.328 -8.938 1.00 88.94 251 GLN A N 1
ATOM 1969 C CA . GLN A 1 251 ? 6.639 -1.153 -9.919 1.00 88.94 251 GLN A CA 1
ATOM 1970 C C . GLN A 1 251 ? 7.074 -0.810 -11.345 1.00 88.94 251 GLN A C 1
ATOM 1972 O O . GLN A 1 251 ? 7.480 -1.713 -12.058 1.00 88.94 251 GLN A O 1
ATOM 1977 N N . ARG A 1 252 ? 7.144 0.476 -11.717 1.00 88.69 252 ARG A N 1
ATOM 1978 C CA . ARG A 1 252 ? 7.685 0.883 -13.028 1.00 88.69 252 ARG A CA 1
ATOM 1979 C C . ARG A 1 252 ? 9.105 0.376 -13.249 1.00 88.69 252 ARG A C 1
ATOM 1981 O O . ARG A 1 252 ? 9.379 -0.214 -14.277 1.00 88.69 252 ARG A O 1
ATOM 1988 N N . ALA A 1 253 ? 9.982 0.512 -12.253 1.00 88.81 253 ALA A N 1
ATOM 1989 C CA . ALA A 1 253 ? 11.346 -0.004 -12.356 1.00 88.81 253 ALA A CA 1
ATOM 1990 C C . ALA A 1 253 ? 11.393 -1.535 -12.542 1.00 88.81 253 ALA A C 1
ATOM 1992 O O . ALA A 1 253 ? 12.311 -2.050 -13.177 1.00 88.81 253 ALA A O 1
ATOM 1993 N N . ARG A 1 254 ? 10.424 -2.273 -11.983 1.00 91.00 254 ARG A N 1
ATOM 1994 C CA . ARG A 1 254 ? 10.274 -3.717 -12.216 1.00 91.00 254 ARG A CA 1
ATOM 1995 C C . ARG A 1 254 ? 9.743 -4.013 -13.612 1.00 91.00 254 ARG A C 1
ATOM 1997 O O . ARG A 1 254 ? 10.265 -4.927 -14.234 1.00 91.00 254 ARG A O 1
ATOM 2004 N N . ASP A 1 255 ? 8.757 -3.260 -14.084 1.00 90.25 255 ASP A N 1
ATOM 2005 C CA . ASP A 1 255 ? 8.168 -3.424 -15.415 1.00 90.25 255 ASP A CA 1
ATOM 2006 C C . ASP A 1 255 ? 9.201 -3.108 -16.510 1.00 90.25 255 ASP A C 1
ATOM 2008 O O . ASP A 1 255 ? 9.360 -3.881 -17.451 1.00 90.25 255 ASP A O 1
ATOM 2012 N N . ASP A 1 256 ? 9.982 -2.037 -16.338 1.00 90.50 256 ASP A N 1
ATOM 2013 C CA . ASP A 1 256 ? 11.090 -1.669 -17.225 1.00 90.50 256 ASP A CA 1
ATOM 2014 C C . ASP A 1 256 ? 12.162 -2.773 -17.254 1.00 90.50 256 ASP A C 1
ATOM 2016 O O . ASP A 1 256 ? 12.645 -3.165 -18.317 1.00 90.50 256 ASP A O 1
ATOM 2020 N N . LEU A 1 257 ? 12.516 -3.323 -16.084 1.00 90.94 257 LEU A N 1
ATOM 2021 C CA . LEU A 1 257 ? 13.462 -4.435 -15.991 1.00 90.94 257 LEU A CA 1
ATOM 2022 C C . LEU A 1 257 ? 12.908 -5.721 -16.627 1.00 90.94 257 LEU A C 1
ATOM 2024 O O . LEU A 1 257 ? 13.656 -6.418 -17.308 1.00 90.94 257 LEU A O 1
ATOM 2028 N N . ASP A 1 258 ? 11.629 -6.044 -16.425 1.00 91.75 258 ASP A N 1
ATOM 2029 C CA . ASP A 1 258 ? 10.969 -7.197 -17.051 1.00 91.75 258 ASP A CA 1
ATOM 2030 C C . ASP A 1 258 ? 10.962 -7.058 -18.577 1.00 91.75 258 ASP A C 1
ATOM 2032 O O . ASP A 1 258 ? 11.333 -7.996 -19.281 1.00 91.75 258 ASP A O 1
ATOM 2036 N N . ALA A 1 259 ? 10.641 -5.869 -19.094 1.00 92.50 259 ALA A N 1
ATOM 2037 C CA . ALA A 1 259 ? 10.694 -5.574 -20.521 1.00 92.50 259 ALA A CA 1
ATOM 2038 C C . ALA A 1 259 ? 12.106 -5.777 -21.095 1.00 92.50 259 ALA A C 1
ATOM 2040 O O . ALA A 1 259 ? 12.256 -6.433 -22.128 1.00 92.50 259 ALA A O 1
ATOM 2041 N N . LEU A 1 260 ? 13.143 -5.291 -20.404 1.00 92.38 260 LEU A N 1
ATOM 2042 C CA . LEU A 1 260 ? 14.541 -5.497 -20.799 1.00 92.38 260 LEU A CA 1
ATOM 2043 C C . LEU A 1 260 ? 14.935 -6.980 -20.776 1.00 92.38 260 LEU A C 1
ATOM 2045 O O . LEU A 1 260 ? 15.511 -7.478 -21.742 1.00 92.38 260 LEU A O 1
ATOM 2049 N N . ILE A 1 261 ? 14.602 -7.706 -19.703 1.00 91.75 261 ILE A N 1
ATOM 2050 C CA . ILE A 1 261 ? 14.899 -9.141 -19.584 1.00 91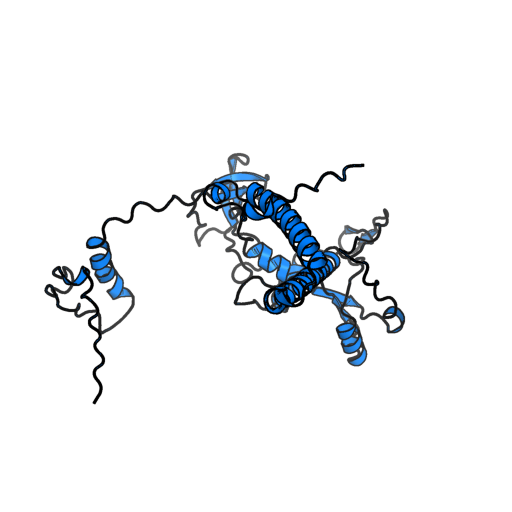.75 261 ILE A CA 1
ATOM 2051 C C . ILE A 1 261 ? 14.210 -9.922 -20.705 1.00 91.75 261 ILE A C 1
ATOM 2053 O O . ILE A 1 261 ? 14.855 -10.737 -21.362 1.00 91.75 261 ILE A O 1
ATOM 2057 N N . ARG A 1 262 ? 12.923 -9.659 -20.965 1.00 92.75 262 ARG A N 1
ATOM 2058 C CA . ARG A 1 262 ? 12.184 -10.295 -22.063 1.00 92.75 262 ARG A CA 1
ATOM 2059 C C . ARG A 1 262 ? 12.824 -9.996 -23.406 1.00 92.75 262 ARG A C 1
ATOM 2061 O O . ARG A 1 262 ? 13.007 -10.923 -24.191 1.00 92.75 262 ARG A O 1
ATOM 2068 N N . TRP A 1 263 ? 13.191 -8.739 -23.652 1.00 92.69 263 TRP A N 1
ATOM 2069 C CA . TRP A 1 263 ? 13.821 -8.335 -24.903 1.00 92.69 263 TRP A CA 1
ATOM 2070 C C . TRP A 1 263 ? 15.108 -9.124 -25.165 1.00 92.69 263 TRP A C 1
ATOM 2072 O O . TRP A 1 263 ? 15.230 -9.721 -26.233 1.00 92.69 263 TRP A O 1
ATOM 2082 N N . TYR A 1 264 ? 16.004 -9.211 -24.175 1.00 91.81 264 TYR A N 1
ATOM 2083 C CA . TYR A 1 264 ? 17.252 -9.974 -24.297 1.00 91.81 264 TYR A CA 1
ATOM 2084 C C . TYR A 1 264 ? 17.034 -11.489 -24.326 1.00 91.81 264 TYR A C 1
ATOM 2086 O O . TYR A 1 264 ? 17.783 -12.194 -24.995 1.00 91.81 264 TYR A O 1
ATOM 2094 N N . SER A 1 265 ? 16.003 -12.011 -23.653 1.00 91.00 265 SER A N 1
ATOM 2095 C CA . SER A 1 265 ? 15.733 -13.458 -23.623 1.00 91.00 265 SER A CA 1
ATOM 2096 C C . SER A 1 265 ? 15.413 -14.054 -24.997 1.00 91.00 265 SER A C 1
ATOM 2098 O O . SER A 1 265 ? 15.652 -15.238 -25.212 1.00 91.00 265 SER A O 1
ATOM 2100 N N . VAL A 1 266 ? 14.898 -13.237 -25.923 1.00 94.00 266 VAL A N 1
ATOM 2101 C CA . VAL A 1 266 ? 14.540 -13.650 -27.291 1.00 94.00 266 VAL A CA 1
ATOM 2102 C C . VAL A 1 266 ? 15.512 -13.140 -28.357 1.00 94.00 266 VAL A C 1
ATOM 2104 O O . VAL A 1 266 ? 15.278 -13.390 -29.532 1.00 94.00 266 VAL A O 1
ATOM 2107 N N . ARG A 1 267 ? 16.541 -12.379 -27.961 1.00 94.56 267 ARG A N 1
ATOM 2108 C CA . ARG A 1 267 ? 17.533 -11.740 -28.849 1.00 94.56 267 ARG A CA 1
ATOM 2109 C C . ARG A 1 267 ? 18.958 -11.918 -28.332 1.00 94.56 267 ARG A C 1
ATOM 2111 O O . ARG A 1 267 ? 19.807 -11.041 -28.487 1.00 94.56 267 ARG A O 1
ATOM 2118 N N . VAL A 1 268 ? 19.219 -13.027 -27.645 1.00 93.62 268 VAL A N 1
ATOM 2119 C CA . VAL A 1 268 ? 20.527 -13.285 -27.027 1.00 93.62 268 VAL A CA 1
ATOM 2120 C C . VAL A 1 268 ? 21.634 -13.384 -28.082 1.00 93.62 268 VAL A C 1
ATOM 2122 O O . VAL A 1 268 ? 22.778 -13.044 -27.809 1.00 93.62 268 VAL A O 1
ATOM 2125 N N . GLU A 1 269 ? 21.280 -13.789 -29.300 1.00 94.88 269 GLU A N 1
ATOM 2126 C CA . GLU A 1 269 ? 22.151 -13.868 -30.470 1.00 94.88 269 GLU A CA 1
ATOM 2127 C C . GLU A 1 269 ? 22.632 -12.505 -30.984 1.00 94.88 269 GLU A C 1
ATOM 2129 O O . GLU A 1 269 ? 23.608 -12.456 -31.728 1.00 94.88 269 GLU A O 1
ATOM 2134 N N . LEU A 1 270 ? 21.973 -11.406 -30.592 1.00 95.38 270 LEU A N 1
ATOM 2135 C CA . LEU A 1 270 ? 22.379 -10.047 -30.965 1.00 95.38 270 LEU A CA 1
ATOM 2136 C C . LEU A 1 270 ? 23.443 -9.459 -30.030 1.00 95.38 270 LEU A C 1
ATOM 2138 O O . LEU A 1 270 ? 23.980 -8.396 -30.328 1.00 95.38 270 LEU A O 1
ATOM 2142 N N . LEU A 1 271 ? 23.731 -10.118 -28.905 1.00 93.81 271 LEU A N 1
ATOM 2143 C CA . LEU A 1 271 ? 24.714 -9.649 -27.934 1.00 93.81 271 LEU A CA 1
ATOM 2144 C C . LEU A 1 271 ? 26.139 -9.951 -28.401 1.00 93.81 271 LEU A C 1
ATOM 2146 O O . LEU A 1 271 ? 26.477 -11.091 -28.728 1.00 93.81 271 LEU A O 1
ATOM 2150 N N . ALA A 1 272 ? 27.014 -8.950 -28.338 1.00 96.69 272 ALA A N 1
ATOM 2151 C CA . ALA A 1 272 ? 28.447 -9.165 -28.480 1.00 96.69 272 ALA A CA 1
ATOM 2152 C C . ALA A 1 272 ? 28.992 -9.980 -27.293 1.00 96.69 272 ALA A C 1
ATOM 2154 O O . ALA A 1 272 ? 28.456 -9.942 -26.186 1.00 96.69 272 ALA A O 1
ATOM 2155 N N . ALA A 1 273 ? 30.115 -10.679 -27.490 1.00 94.25 273 ALA A N 1
ATOM 2156 C CA . ALA A 1 273 ? 30.708 -11.537 -26.456 1.00 94.25 273 ALA A CA 1
ATOM 2157 C C . ALA A 1 273 ? 30.946 -10.806 -25.115 1.00 94.25 273 ALA A C 1
ATOM 2159 O O . ALA A 1 273 ? 30.681 -11.364 -24.052 1.00 94.25 273 ALA A O 1
ATOM 2160 N N . VAL A 1 274 ? 31.380 -9.540 -25.165 1.00 95.69 274 VAL A N 1
ATOM 2161 C CA . VAL A 1 274 ? 31.585 -8.704 -23.968 1.00 95.69 274 VAL A CA 1
ATOM 2162 C C . VAL A 1 274 ? 30.263 -8.432 -23.242 1.00 95.69 274 VAL A C 1
ATOM 2164 O O . VAL A 1 274 ? 30.192 -8.571 -22.024 1.00 95.69 274 VAL A O 1
ATOM 2167 N N . GLU A 1 275 ? 29.198 -8.112 -23.978 1.00 94.12 275 GLU A N 1
ATOM 2168 C CA . GLU A 1 275 ? 27.876 -7.820 -23.412 1.00 94.12 275 GLU A CA 1
ATOM 2169 C C . GLU A 1 275 ? 27.241 -9.073 -22.790 1.00 94.12 275 GLU A C 1
ATOM 2171 O O . GLU A 1 275 ? 26.625 -8.999 -21.723 1.00 94.12 275 GLU A O 1
ATOM 2176 N N . VAL A 1 276 ? 27.446 -10.246 -23.409 1.00 93.06 276 VAL A N 1
ATOM 2177 C CA . VAL A 1 276 ? 27.045 -11.543 -22.840 1.00 93.06 276 VAL A CA 1
ATOM 2178 C C . VAL A 1 276 ? 27.706 -11.756 -21.479 1.00 93.06 276 VAL A C 1
ATOM 2180 O O . VAL A 1 276 ? 27.024 -12.094 -20.506 1.00 93.06 276 VAL A O 1
ATOM 2183 N N . ASP A 1 277 ? 29.020 -11.546 -21.383 1.00 93.62 277 ASP A N 1
ATOM 2184 C CA . ASP A 1 277 ? 29.760 -11.731 -20.135 1.00 93.62 277 ASP A CA 1
ATOM 2185 C C . ASP A 1 277 ? 29.349 -10.718 -19.060 1.00 93.62 277 ASP A C 1
ATOM 2187 O O . ASP A 1 277 ? 29.191 -11.086 -17.888 1.00 93.62 277 ASP A O 1
ATOM 2191 N N . GLU A 1 278 ? 29.131 -9.455 -19.423 1.00 93.81 278 GLU A N 1
ATOM 2192 C CA . GLU A 1 278 ? 28.652 -8.420 -18.503 1.00 93.81 278 GLU A CA 1
ATOM 2193 C C . GLU A 1 278 ? 27.268 -8.754 -17.942 1.00 93.81 278 GLU A C 1
ATOM 2195 O O . GLU A 1 278 ? 27.085 -8.793 -16.716 1.00 93.81 278 GLU A O 1
ATOM 2200 N N . LEU A 1 279 ? 26.309 -9.070 -18.817 1.00 91.81 279 LEU A N 1
ATOM 2201 C CA . LEU A 1 279 ? 24.941 -9.393 -18.426 1.00 91.81 279 LEU A CA 1
ATOM 2202 C C . LEU A 1 279 ? 24.896 -10.671 -17.581 1.00 91.81 279 LEU A C 1
ATOM 2204 O O . LEU A 1 279 ? 24.264 -10.693 -16.519 1.00 91.81 279 LEU A O 1
ATOM 2208 N N . ARG A 1 280 ? 25.629 -11.717 -17.985 1.00 91.69 280 ARG A N 1
ATOM 2209 C CA . ARG A 1 280 ? 25.745 -12.968 -17.220 1.00 91.69 280 ARG A CA 1
ATOM 2210 C C . ARG A 1 280 ? 26.293 -12.712 -15.819 1.00 91.69 280 ARG A C 1
ATOM 2212 O O . ARG A 1 280 ? 25.726 -13.203 -14.841 1.00 91.69 280 ARG A O 1
ATOM 2219 N N . ASN A 1 281 ? 27.368 -11.934 -15.698 1.00 92.00 281 ASN A N 1
ATOM 2220 C CA . ASN A 1 281 ? 27.982 -11.619 -14.408 1.00 92.00 281 ASN A CA 1
ATOM 2221 C C . ASN A 1 281 ? 27.069 -10.768 -13.517 1.00 92.00 281 ASN A C 1
ATOM 2223 O O . ASN A 1 281 ? 26.993 -11.000 -12.304 1.00 92.00 281 ASN A O 1
ATOM 2227 N N . PHE A 1 282 ? 26.369 -9.791 -14.096 1.00 92.62 282 PHE A N 1
ATOM 2228 C CA . PHE A 1 282 ? 25.405 -8.969 -13.374 1.00 92.62 282 PHE A CA 1
ATOM 2229 C C . PHE A 1 282 ? 24.250 -9.816 -12.825 1.00 92.62 282 PHE A C 1
ATOM 2231 O O . PHE A 1 282 ? 23.981 -9.784 -11.618 1.00 92.62 282 PHE A O 1
ATOM 2238 N N . LEU A 1 283 ? 23.619 -10.627 -13.682 1.00 91.25 283 LEU A N 1
ATOM 2239 C CA . LEU A 1 283 ? 22.497 -11.489 -13.310 1.00 91.25 283 LEU A CA 1
ATOM 2240 C C . LEU A 1 283 ? 22.908 -12.550 -12.284 1.00 91.25 283 LEU A C 1
ATOM 2242 O O . LEU A 1 283 ? 22.175 -12.770 -11.322 1.00 91.25 283 LEU A O 1
ATOM 2246 N N . ALA A 1 284 ? 24.100 -13.143 -12.410 1.00 89.12 284 ALA A N 1
ATOM 2247 C CA . ALA A 1 284 ? 24.636 -14.098 -11.437 1.00 89.12 284 ALA A CA 1
ATOM 2248 C C . ALA A 1 284 ? 24.800 -13.486 -10.033 1.00 89.12 284 ALA A C 1
ATOM 2250 O O . ALA A 1 284 ? 24.419 -14.084 -9.026 1.00 89.12 284 ALA A O 1
ATOM 2251 N N . LYS A 1 285 ? 25.337 -12.262 -9.943 1.00 91.31 285 LYS A N 1
ATOM 2252 C CA . LYS A 1 285 ? 25.465 -11.549 -8.659 1.00 91.31 285 LYS A CA 1
ATOM 2253 C C . LYS A 1 285 ? 24.099 -11.155 -8.093 1.00 91.31 285 LYS A C 1
ATOM 2255 O O . LYS A 1 285 ? 23.885 -11.225 -6.881 1.00 91.31 285 LYS A O 1
ATOM 2260 N N . ALA A 1 286 ? 23.179 -10.709 -8.948 1.00 90.06 286 ALA A N 1
ATOM 2261 C CA . ALA A 1 286 ? 21.839 -10.304 -8.538 1.00 90.06 286 ALA A CA 1
ATOM 2262 C C . ALA A 1 286 ? 21.001 -11.492 -8.038 1.00 90.06 286 ALA A C 1
ATOM 2264 O O . ALA A 1 286 ? 20.313 -11.364 -7.017 1.00 90.06 286 ALA A O 1
ATOM 2265 N N . SER A 1 287 ? 21.094 -12.641 -8.712 1.00 89.38 287 SER A N 1
ATOM 2266 C CA . SER A 1 287 ? 20.395 -13.871 -8.341 1.00 89.38 287 SER A CA 1
ATOM 2267 C C . SER A 1 287 ? 20.907 -14.425 -7.015 1.00 89.38 287 SER A C 1
ATOM 2269 O O . SER A 1 287 ? 20.090 -14.733 -6.154 1.00 89.38 287 SER A O 1
ATOM 2271 N N . ASP A 1 288 ? 22.223 -14.427 -6.769 1.00 89.44 288 ASP A N 1
ATOM 2272 C CA . ASP A 1 288 ? 22.783 -14.884 -5.489 1.00 89.44 288 ASP A CA 1
ATOM 2273 C C . ASP A 1 288 ? 22.313 -14.012 -4.312 1.00 89.44 288 ASP A C 1
ATOM 2275 O O . ASP A 1 288 ? 21.857 -14.526 -3.288 1.00 89.44 288 ASP A O 1
ATOM 2279 N N . ARG A 1 289 ? 22.329 -12.677 -4.464 1.00 90.81 289 ARG A N 1
ATOM 2280 C CA . ARG A 1 289 ? 21.798 -11.765 -3.430 1.00 90.81 289 ARG A CA 1
ATOM 2281 C C . ARG A 1 289 ? 20.311 -11.993 -3.175 1.00 90.81 289 ARG A C 1
ATOM 2283 O O . ARG A 1 289 ? 19.863 -11.941 -2.030 1.00 90.81 289 ARG A O 1
ATOM 2290 N N . THR A 1 290 ? 19.537 -12.202 -4.235 1.00 87.00 290 THR A N 1
ATOM 2291 C CA . THR A 1 290 ? 18.088 -12.406 -4.135 1.00 87.00 290 THR A CA 1
ATOM 2292 C C . THR A 1 290 ? 17.767 -13.741 -3.481 1.00 87.00 290 THR A C 1
ATOM 2294 O O . THR A 1 290 ? 16.984 -13.764 -2.536 1.00 87.00 290 THR A O 1
ATOM 2297 N N . TRP A 1 291 ? 18.464 -14.805 -3.874 1.00 84.25 291 TRP A N 1
ATOM 2298 C CA . TRP A 1 291 ? 18.372 -16.125 -3.265 1.00 84.25 291 TRP A CA 1
ATOM 2299 C C . TRP A 1 291 ? 18.676 -16.085 -1.766 1.00 84.25 291 TRP A C 1
ATOM 2301 O O . TRP A 1 291 ? 17.855 -16.521 -0.965 1.00 84.25 291 TRP A O 1
ATOM 2311 N N . ARG A 1 292 ? 19.784 -15.458 -1.346 1.00 87.75 292 ARG A N 1
ATOM 2312 C CA . ARG A 1 292 ? 20.118 -15.323 0.086 1.00 87.75 292 ARG A CA 1
ATOM 2313 C C . ARG A 1 292 ? 19.049 -14.572 0.881 1.00 87.75 292 ARG A C 1
ATOM 2315 O O . ARG A 1 292 ? 18.779 -14.927 2.026 1.00 87.75 292 ARG A O 1
ATOM 2322 N N . ARG A 1 293 ? 18.453 -13.518 0.309 1.00 87.38 293 ARG A N 1
ATOM 2323 C CA . ARG A 1 293 ? 17.340 -12.795 0.954 1.00 87.38 293 ARG A CA 1
ATOM 2324 C C . ARG A 1 293 ? 16.106 -13.682 1.083 1.00 87.38 293 ARG A C 1
ATOM 2326 O O . ARG A 1 293 ? 15.501 -13.705 2.149 1.00 87.38 293 ARG A O 1
ATOM 2333 N N . TRP A 1 294 ? 15.767 -14.420 0.030 1.00 85.38 294 TRP A N 1
ATOM 2334 C CA . TRP A 1 294 ? 14.631 -15.336 0.035 1.00 85.38 294 TRP A CA 1
ATOM 2335 C C . TRP A 1 294 ? 14.812 -16.466 1.057 1.00 85.38 294 TRP A C 1
ATOM 2337 O O . TRP A 1 294 ? 13.925 -16.669 1.885 1.00 85.38 294 TRP A O 1
ATOM 2347 N N . GLN A 1 295 ? 15.991 -17.101 1.097 1.00 82.88 295 GLN A N 1
ATOM 2348 C CA . GLN A 1 295 ? 16.325 -18.157 2.059 1.00 82.88 295 GLN A CA 1
ATOM 2349 C C . GLN A 1 295 ? 16.167 -17.700 3.514 1.00 82.88 295 GLN A C 1
ATOM 2351 O O . GLN A 1 295 ? 15.640 -18.444 4.337 1.00 82.88 295 GLN A O 1
ATOM 2356 N N . LYS A 1 296 ? 16.578 -16.464 3.837 1.00 81.62 296 LYS A N 1
ATOM 2357 C CA . LYS A 1 296 ? 16.384 -15.889 5.179 1.00 81.62 296 LYS A CA 1
ATOM 2358 C C . LYS A 1 296 ? 14.906 -15.766 5.561 1.00 81.62 296 LYS A C 1
ATOM 2360 O O . LYS A 1 296 ? 14.581 -15.915 6.732 1.00 81.62 296 LYS A O 1
ATOM 2365 N N . GLY A 1 297 ? 14.033 -15.482 4.595 1.00 75.94 297 GLY A N 1
ATOM 2366 C CA . GLY A 1 297 ? 12.588 -15.385 4.819 1.00 75.94 297 GLY A CA 1
ATOM 2367 C C . GLY A 1 297 ? 11.863 -16.734 4.830 1.00 75.94 297 GLY A C 1
ATOM 2368 O O . GLY A 1 297 ? 10.788 -16.826 5.410 1.00 75.94 297 GLY A O 1
ATOM 2369 N N . HIS A 1 298 ? 12.440 -17.772 4.212 1.00 76.12 298 HIS A N 1
ATOM 2370 C CA . HIS A 1 298 ? 11.769 -19.055 3.959 1.00 76.12 298 HIS A CA 1
ATOM 2371 C C . HIS A 1 298 ? 12.665 -20.259 4.311 1.00 76.12 298 HIS A C 1
ATOM 2373 O O . HIS A 1 298 ? 12.881 -21.141 3.474 1.00 76.12 298 HIS A O 1
ATOM 2379 N N . PRO A 1 299 ? 13.198 -20.351 5.545 1.00 71.81 299 PRO A N 1
ATOM 2380 C CA . PRO A 1 299 ? 14.235 -21.327 5.889 1.00 71.81 299 PRO A CA 1
ATOM 2381 C C . PRO A 1 299 ? 13.790 -22.787 5.704 1.00 71.81 299 PRO A C 1
ATOM 2383 O O . PRO A 1 299 ? 14.601 -23.633 5.343 1.00 71.81 299 PRO A O 1
ATOM 2386 N N . GLN A 1 300 ? 12.502 -23.091 5.897 1.00 70.12 300 GLN A N 1
ATOM 2387 C CA . GLN A 1 300 ? 11.962 -24.446 5.728 1.00 70.12 300 GLN A CA 1
ATOM 2388 C C . GLN A 1 300 ? 11.728 -24.833 4.256 1.00 70.12 300 GLN A C 1
ATOM 2390 O O . GLN A 1 300 ? 11.860 -26.006 3.911 1.00 70.12 300 GLN A O 1
ATOM 2395 N N . GLN A 1 301 ? 11.407 -23.871 3.381 1.00 68.12 301 GLN A N 1
ATOM 2396 C CA . GLN A 1 301 ? 11.252 -24.110 1.937 1.00 68.12 301 GLN A CA 1
ATOM 2397 C C . GLN A 1 301 ? 12.613 -24.171 1.235 1.00 68.12 301 GLN A C 1
ATOM 2399 O O . GLN A 1 301 ? 12.815 -24.993 0.346 1.00 68.12 301 GLN A O 1
ATOM 2404 N N . ALA A 1 302 ? 13.585 -23.386 1.708 1.00 66.00 302 ALA A N 1
ATOM 2405 C CA . ALA A 1 302 ? 14.948 -23.369 1.186 1.00 66.00 302 ALA A CA 1
ATOM 2406 C C . ALA A 1 302 ? 15.680 -24.719 1.272 1.00 66.00 302 ALA A C 1
ATOM 2408 O O . ALA A 1 302 ? 16.613 -24.947 0.509 1.00 66.00 302 ALA A O 1
ATOM 2409 N N . LEU A 1 303 ? 15.264 -25.617 2.173 1.00 63.53 303 LEU A N 1
ATOM 2410 C CA . LEU A 1 303 ? 15.810 -26.975 2.286 1.00 63.53 303 LEU A CA 1
ATOM 2411 C C . LEU A 1 303 ? 15.322 -27.921 1.175 1.00 63.53 303 LEU A C 1
ATOM 2413 O O . LEU A 1 303 ? 15.889 -28.996 1.006 1.00 63.53 303 LEU A O 1
ATOM 2417 N N . ARG A 1 304 ? 14.261 -27.548 0.448 1.00 64.38 304 ARG A N 1
ATOM 2418 C CA . ARG A 1 304 ? 13.619 -28.378 -0.585 1.00 64.38 304 ARG A CA 1
ATOM 2419 C C . ARG A 1 304 ? 13.892 -27.898 -2.009 1.00 64.38 304 ARG A C 1
ATOM 2421 O O . ARG A 1 304 ? 13.727 -28.679 -2.939 1.00 64.38 304 ARG A O 1
ATOM 2428 N N . GLU A 1 305 ? 14.301 -26.644 -2.188 1.00 68.75 305 GLU A N 1
ATOM 2429 C CA . GLU A 1 305 ? 14.557 -26.061 -3.507 1.00 68.75 305 GLU A CA 1
ATOM 2430 C C . GLU A 1 305 ? 16.048 -26.069 -3.871 1.00 68.75 305 GLU A C 1
ATOM 2432 O O . GLU A 1 305 ? 16.920 -25.716 -3.072 1.00 68.75 305 GLU A O 1
ATOM 2437 N N . ILE A 1 306 ? 16.345 -26.464 -5.114 1.00 58.69 306 ILE A N 1
ATOM 2438 C CA . ILE A 1 306 ? 17.699 -26.454 -5.674 1.00 58.69 306 ILE A CA 1
ATOM 2439 C C . ILE A 1 306 ? 18.114 -24.991 -5.870 1.00 58.69 306 ILE A C 1
ATOM 2441 O O . ILE A 1 306 ? 17.399 -24.216 -6.502 1.00 58.69 306 ILE A O 1
ATOM 2445 N N . SER A 1 307 ? 19.278 -24.613 -5.330 1.00 58.97 307 SER A N 1
ATOM 2446 C CA . SER A 1 307 ? 19.861 -23.280 -5.544 1.00 58.97 307 SER A CA 1
ATOM 2447 C C . SER A 1 307 ? 19.914 -22.923 -7.038 1.00 58.97 307 SER A C 1
ATOM 2449 O O . SER A 1 307 ? 20.075 -23.826 -7.864 1.00 58.97 307 SER A O 1
ATOM 2451 N N . PRO A 1 308 ? 19.863 -21.627 -7.408 1.00 59.81 308 PRO A N 1
ATOM 2452 C CA . PRO A 1 308 ? 20.069 -21.216 -8.795 1.00 59.81 308 PRO A CA 1
ATOM 2453 C C . PRO A 1 308 ? 21.353 -21.850 -9.362 1.00 59.81 308 PRO A C 1
ATOM 2455 O O . PRO A 1 308 ? 22.321 -22.042 -8.613 1.00 59.81 308 PRO A O 1
ATOM 2458 N N . PRO A 1 309 ? 21.369 -22.210 -10.658 1.00 54.12 309 PRO A N 1
ATOM 2459 C CA . PRO A 1 309 ? 22.343 -23.137 -11.218 1.00 54.12 309 PRO A CA 1
ATOM 2460 C C . PRO A 1 309 ? 23.786 -22.718 -10.914 1.00 54.12 309 PRO A C 1
ATOM 2462 O O . PRO A 1 309 ? 24.219 -21.595 -11.184 1.00 54.12 309 PRO A O 1
ATOM 2465 N N . ALA A 1 310 ? 24.557 -23.660 -10.363 1.00 53.81 310 ALA A N 1
ATOM 2466 C CA . ALA A 1 310 ? 25.952 -23.458 -9.969 1.00 53.81 310 ALA A CA 1
ATOM 2467 C C . ALA A 1 310 ? 26.872 -23.062 -11.145 1.00 53.81 310 ALA A C 1
ATOM 2469 O O . ALA A 1 310 ? 27.960 -22.528 -10.917 1.00 53.81 310 ALA A O 1
ATOM 2470 N N . SER A 1 311 ? 26.426 -23.247 -12.394 1.00 49.19 311 SER A N 1
ATOM 2471 C CA . SER A 1 311 ? 27.116 -22.835 -13.627 1.00 49.19 311 SER A CA 1
ATOM 2472 C C . SER A 1 311 ? 27.289 -21.312 -13.779 1.00 49.19 311 SER A C 1
ATOM 2474 O O . SER A 1 311 ? 28.030 -20.856 -14.652 1.00 49.19 311 SER A O 1
ATOM 2476 N N . LEU A 1 312 ? 26.678 -20.509 -12.902 1.00 49.19 312 LEU A N 1
ATOM 2477 C CA . LEU A 1 312 ? 26.882 -19.058 -12.816 1.00 49.19 312 LEU A CA 1
ATOM 2478 C C . LEU A 1 312 ? 27.930 -18.632 -11.765 1.00 49.19 312 LEU A C 1
ATOM 2480 O O . LEU A 1 312 ? 28.242 -17.449 -11.663 1.00 49.19 312 LEU A O 1
ATOM 2484 N N . ARG A 1 313 ? 28.501 -19.564 -10.982 1.00 49.84 313 ARG A N 1
ATOM 2485 C CA . ARG A 1 313 ? 29.406 -19.249 -9.852 1.00 49.84 313 ARG A CA 1
ATOM 2486 C C . ARG A 1 313 ? 30.904 -19.249 -10.179 1.00 49.84 313 ARG A C 1
ATOM 2488 O O . ARG A 1 313 ? 31.707 -18.953 -9.297 1.00 49.84 313 ARG A O 1
ATOM 2495 N N . ARG A 1 314 ? 31.315 -19.547 -11.416 1.00 47.50 314 ARG A N 1
ATOM 2496 C CA . ARG A 1 314 ? 32.729 -19.487 -11.830 1.00 47.50 314 ARG A CA 1
ATOM 2497 C C . ARG A 1 314 ? 32.932 -18.533 -13.002 1.00 47.50 314 ARG A C 1
ATOM 2499 O O . ARG A 1 314 ? 32.908 -18.947 -14.150 1.00 47.50 314 ARG A O 1
ATOM 2506 N N . VAL A 1 315 ? 33.243 -17.282 -12.680 1.00 46.94 315 VAL A N 1
ATOM 2507 C CA . VAL A 1 315 ? 34.129 -16.458 -13.508 1.00 46.94 315 VAL A CA 1
ATOM 2508 C C . VAL A 1 315 ? 35.314 -16.097 -12.617 1.00 46.94 315 VAL A C 1
ATOM 2510 O O . VAL A 1 315 ? 35.304 -15.102 -11.895 1.00 46.94 315 VAL A O 1
ATOM 2513 N N . ARG A 1 316 ? 36.318 -16.984 -12.579 1.00 44.25 316 ARG A N 1
ATOM 2514 C CA . ARG A 1 316 ? 37.651 -16.593 -12.111 1.00 44.25 316 ARG A CA 1
ATOM 2515 C C . ARG A 1 316 ? 38.214 -15.689 -13.203 1.00 44.25 316 ARG A C 1
ATOM 2517 O O . ARG A 1 316 ? 38.349 -16.141 -14.335 1.00 44.25 316 ARG A O 1
ATOM 2524 N N . ARG A 1 317 ? 38.513 -14.431 -12.868 1.00 40.41 317 ARG A N 1
ATOM 2525 C CA . ARG A 1 317 ? 39.342 -13.572 -13.723 1.00 40.41 317 ARG A CA 1
ATOM 2526 C C . ARG A 1 317 ? 40.636 -14.338 -14.047 1.00 40.41 317 ARG A C 1
ATOM 2528 O O . ARG A 1 317 ? 41.256 -14.820 -13.094 1.00 40.41 317 ARG A O 1
ATOM 2535 N N . PRO A 1 318 ? 41.043 -14.484 -15.319 1.00 38.81 318 PRO A N 1
ATOM 2536 C CA . PRO A 1 318 ? 42.394 -14.933 -15.610 1.00 38.81 318 PRO A CA 1
ATOM 2537 C C . PRO A 1 318 ? 43.367 -13.911 -15.016 1.00 38.81 318 PRO A C 1
ATOM 2539 O O . PRO A 1 318 ? 43.153 -12.700 -15.117 1.00 38.81 318 PRO A O 1
ATOM 2542 N N . ALA A 1 319 ? 44.388 -14.410 -14.323 1.00 42.56 319 ALA A N 1
ATOM 2543 C CA . ALA A 1 319 ? 45.503 -13.588 -13.892 1.00 42.56 319 ALA A CA 1
ATOM 2544 C C . ALA A 1 319 ? 46.164 -13.018 -15.150 1.00 42.56 319 ALA A C 1
ATOM 2546 O O . ALA A 1 319 ? 46.578 -13.773 -16.028 1.00 42.56 319 ALA A O 1
ATOM 2547 N N . VAL A 1 320 ? 46.210 -11.692 -15.247 1.00 44.53 320 VAL A N 1
ATOM 2548 C CA . VAL A 1 320 ? 47.044 -11.002 -16.228 1.00 44.53 320 VAL A CA 1
ATOM 2549 C C . VAL A 1 320 ? 48.482 -11.257 -15.784 1.00 44.53 320 VAL A C 1
ATOM 2551 O O . VAL A 1 320 ? 48.912 -10.735 -14.757 1.00 44.53 320 VAL A O 1
ATOM 2554 N N . GLY A 1 321 ? 49.163 -12.164 -16.484 1.00 49.50 321 GLY A N 1
ATOM 2555 C CA . GLY A 1 321 ? 50.606 -12.340 -16.370 1.00 49.50 321 GLY A CA 1
ATOM 2556 C C . GLY A 1 321 ? 51.299 -11.126 -16.979 1.00 49.50 321 GLY A C 1
ATOM 2557 O O . GLY A 1 321 ? 50.887 -10.668 -18.044 1.00 49.50 321 GLY A O 1
ATOM 2558 N N . HIS A 1 322 ? 52.269 -10.598 -16.236 1.00 44.00 322 HIS A N 1
ATOM 2559 C CA . HIS A 1 322 ? 53.141 -9.492 -16.619 1.00 44.00 322 HIS A CA 1
ATOM 2560 C C . HIS A 1 322 ? 54.019 -9.813 -17.825 1.00 44.00 322 HIS A C 1
ATOM 2562 O O . HIS A 1 322 ? 54.423 -10.993 -17.951 1.00 44.00 322 HIS A O 1
#

Radius of gyration: 29.82 Å; Cα contacts (8 Å, |Δi|>4): 340; chains: 1; bounding box: 86×80×72 Å

pLDDT: mean 77.03, std 16.4, range [35.75, 96.88]

InterPro domains:
  IPR056911 DNA-binding phage zinc finger domain, putative [PF24623] (10-55)

Foldseek 3Di:
DDDDDDPPPPQQLLQQAQPPQRAHRPGDRPPPPDDDPVVVVSVVVSNVVSDDPDDPDDQQDWWKKAFPPPRDIDTHGPPDAADPPFPLADDAACPGPLQRDAGKGWDQDPVVNGTGIIHIDDDPDDDRVSVLLQLLLQQDDRPDDDDDDNLSSVVSNPVPDDDQLQADFAADPVQLVVCVVVVHQWDAGSRRDIDGRDDPVVSPCPVDPDPAQDDKDDWDPDWDQDPVPRDTHTRTHDVSRSVNVRVVSVVVVVVVVVVVCVVCVVVVVVDDPVRNVVVLLVVLVVLVVVLVVVCVVCVPVNVVDDRDDCVSVDDDPPPPDD

Nearest PDB structures (foldseek):
  6iov-assembly1_B-2  TM=2.420E-01  e=8.189E+00  Vibrio cholerae
  8to0-assembly1_Cp  TM=1.572E-01  e=5.375E+00  Mus musculus

Mean predicted aligned error: 15.19 Å